Protein 1Y88 (pdb70)

InterPro domains:
  IPR007560 Restriction endonuclease type IV, Mrr [PF04471] (2-97)
  IPR010995 DNA repair Rad51/transcription factor NusA, alpha-helical [SSF47794] (118-174)
  IPR011335 Restriction endonuclease type II-like [SSF52980] (2-110)
  IPR011856 tRNA endonuclease-like domain superfamily [G3DSA:3.40.1350.10] (1-117)
  IPR054374 AF1548-like, C-terminal [PF22357] (118-173)

Organism: Archaeoglobus fulgidus (strain ATCC 49558 / DSM 4304 / JCM 9628 / NBRC 100126 / VC-16) (NCBI:txid224325)

Solvent-accessible surface area: 9930 Å² total; per-residue (Å²): 98,86,77,11,21,3,33,9,0,5,59,0,8,88,52,78,54,19,139,29,100,40,89,26,107,24,107,6,97,93,88,111,27,56,0,8,0,3,0,66,110,146,66,75,60,23,0,0,1,10,88,37,38,153,106,134,63,138,2,23,65,180,22,0,84,129,0,59,58,29,13,90,16,0,74,145,83,43,11,64,52,2,20,0,0,0,45,25,114,4,23,136,108,0,58,158,46,1,67,109,46,30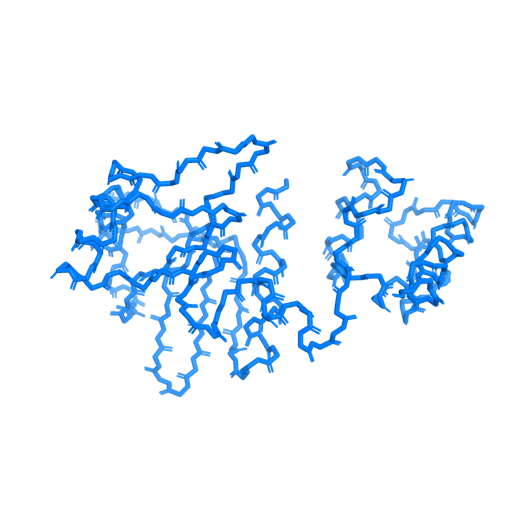,9,73,18,6,0,97,49,58,34,115,176,101,1,0,52,53,24,8,120,85,97,38,8,65,30,0,72,101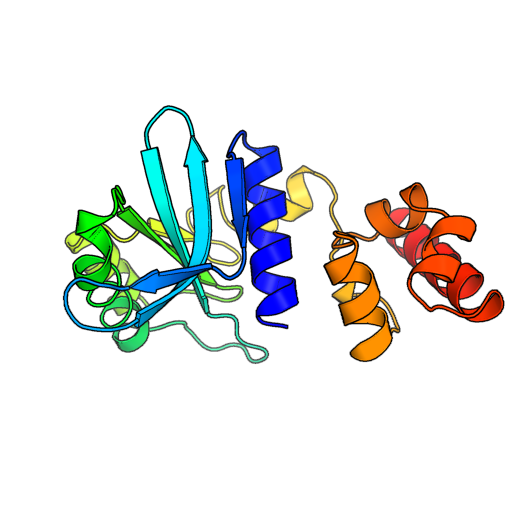,12,180,25,79,96,101,15,20,23,25,0,0,145,39,35,18,3,0,0,105,13,0,57,97,28,22,72,140,77,0,135,136,40,50,10,67,29,124,56,0,139,77,1,20,58,30,0,121,154,31,72,71,63,136

Structure (mmCIF, N/CA/C/O backbone):
data_1Y88
#
_entry.id   1Y88
#
_cell.length_a   124.225
_cell.length_b   124.225
_cell.length_c   62.982
_cell.angle_alpha   90.00
_cell.angle_beta   90.00
_cell.angle_gamma   120.00
#
_symmetry.space_group_name_H-M   'P 63 2 2'
#
loop_
_entity.id
_entity.type
_entity.pdbx_description
1 polymer 'Hypothetical protein AF1548'
2 non-polymer 'CHLORIDE ION'
3 non-polymer 'SULFATE ION'
4 water water
#
loop_
_atom_site.group_PDB
_atom_site.id
_atom_site.type_symbol
_atom_site.label_atom_id
_atom_site.label_alt_id
_atom_site.label_comp_id
_atom_site.label_asym_id
_atom_site.label_entity_id
_atom_site.label_seq_id
_atom_site.pdbx_PDB_ins_code
_atom_site.Cartn_x
_atom_site.Cartn_y
_atom_site.Cartn_z
_atom_site.occupancy
_atom_site.B_iso_or_equiv
_atom_site.auth_seq_id
_atom_site.auth_comp_id
_atom_site.auth_asym_id
_atom_site.auth_atom_id
_atom_site.pdbx_PDB_model_num
ATOM 1 N N . ASN A 1 16 ? 56.768 64.605 -6.072 1.00 40.09 3 ASN A N 1
ATOM 2 C CA . ASN A 1 16 ? 57.145 64.132 -4.701 1.00 39.77 3 ASN A CA 1
ATOM 3 C C . ASN A 1 16 ? 56.063 63.303 -3.979 1.00 38.61 3 ASN A C 1
ATOM 4 O O . ASN A 1 16 ? 56.352 62.678 -2.967 1.00 38.14 3 ASN A O 1
ATOM 9 N N . LEU A 1 17 ? 54.839 63.278 -4.509 1.00 37.49 4 LEU A N 1
ATOM 10 C CA . LEU A 1 17 ? 53.958 62.147 -4.240 1.00 36.05 4 LEU A CA 1
ATOM 11 C C . LEU A 1 17 ? 54.615 60.962 -4.949 1.00 34.92 4 LEU A C 1
ATOM 12 O O . LEU A 1 17 ? 54.428 59.790 -4.600 1.00 34.08 4 LEU A O 1
ATOM 17 N N . TYR A 1 18 ? 55.420 61.291 -5.949 1.00 33.15 5 TYR A N 1
ATOM 18 C CA . TYR A 1 18 ? 56.232 60.295 -6.612 1.00 31.68 5 TYR A CA 1
ATOM 19 C C . TYR A 1 18 ? 57.286 59.717 -5.643 1.00 29.69 5 TYR A C 1
ATOM 20 O O . TYR A 1 18 ? 57.387 58.503 -5.512 1.00 29.24 5 TYR A O 1
ATOM 29 N N . PHE A 1 19 ? 58.050 60.580 -4.971 1.00 26.91 6 PHE A N 1
ATOM 30 C CA . PHE A 1 19 ? 58.977 60.124 -3.921 1.00 24.81 6 PHE A CA 1
ATOM 31 C C . PHE A 1 19 ? 58.256 59.346 -2.825 1.00 23.42 6 PHE A C 1
ATOM 32 O O . PHE A 1 19 ? 58.678 58.262 -2.435 1.00 21.98 6 PHE A O 1
ATOM 40 N N . GLN A 1 20 ? 57.149 59.895 -2.327 1.00 22.07 7 GLN A N 1
ATOM 41 C CA . GLN A 1 20 ? 56.455 59.269 -1.176 1.00 21.23 7 GLN A CA 1
ATOM 42 C C . GLN A 1 20 ? 55.998 57.874 -1.452 1.00 19.75 7 GLN A C 1
ATOM 43 O O . GLN A 1 20 ? 56.159 57.004 -0.601 1.00 19.07 7 GLN A O 1
ATOM 49 N N . GLY A 1 21 ? 55.411 57.673 -2.627 1.00 17.59 8 GLY A N 1
ATOM 50 C CA . GLY A 1 21 ? 54.897 56.373 -3.048 1.00 18.06 8 GLY A CA 1
ATOM 51 C C . GLY A 1 21 ? 56.039 55.386 -3.184 1.00 17.32 8 GLY A C 1
ATOM 52 O O . GLY A 1 21 ? 55.927 54.243 -2.773 1.00 16.54 8 GLY A O 1
ATOM 53 N N . HIS A 1 22 ? 57.147 55.837 -3.792 1.00 16.66 9 HIS A N 1
ATOM 54 C CA . HIS A 1 22 ? 58.340 54.995 -3.872 1.00 16.80 9 HIS A CA 1
ATOM 55 C C . HIS A 1 22 ? 58.935 54.655 -2.497 1.00 15.03 9 HIS A C 1
ATOM 56 O O . HIS A 1 22 ? 59.338 53.518 -2.282 1.00 15.24 9 HIS A O 1
ATOM 63 N N . MET A 1 23 ? 58.970 55.614 -1.579 1.00 15.00 10 MET A N 1
ATOM 64 C CA . MET A 1 23 ? 59.492 55.349 -0.224 1.00 14.54 10 MET A CA 1
ATOM 65 C C . MET A 1 23 ? 58.605 54.321 0.481 1.00 15.01 10 MET A C 1
ATOM 66 O O . MET A 1 23 ? 59.091 53.336 1.065 1.00 13.29 10 MET A O 1
ATOM 71 N N . VAL A 1 24 ? 57.293 54.555 0.429 1.00 14.58 11 VAL A N 1
ATOM 72 C CA . VAL A 1 24 ? 56.361 53.605 1.025 1.00 14.42 11 VAL A CA 1
ATOM 73 C C . VAL A 1 24 ? 56.460 52.204 0.398 1.00 14.75 11 VAL A C 1
ATOM 74 O O . VAL A 1 24 ? 56.492 51.231 1.118 1.00 14.63 11 VAL A O 1
ATOM 78 N N . ALA A 1 25 ? 56.565 52.097 -0.932 1.00 14.38 12 ALA A N 1
ATOM 79 C CA . ALA A 1 25 ? 56.666 50.786 -1.563 1.00 15.53 12 ALA A CA 1
ATOM 80 C C . ALA A 1 25 ? 57.922 50.072 -1.057 1.00 16.01 12 ALA A C 1
ATOM 81 O O . ALA A 1 25 ? 57.899 48.890 -0.740 1.00 15.92 12 ALA A O 1
ATOM 83 N N . ARG A 1 26 ? 59.012 50.822 -0.980 1.00 16.36 13 ARG A N 1
ATOM 84 C CA . ARG A 1 26 ? 60.281 50.238 -0.528 1.00 17.59 13 ARG A CA 1
ATOM 85 C C . ARG A 1 26 ? 60.195 49.707 0.919 1.00 16.89 13 ARG A C 1
ATOM 86 O O . ARG A 1 26 ? 60.634 48.583 1.218 1.00 16.47 13 ARG A O 1
ATOM 94 N N . LEU A 1 27 ? 59.581 50.481 1.813 1.00 16.79 14 LEU A N 1
ATOM 95 C CA . LEU A 1 27 ? 59.366 50.028 3.187 1.00 16.57 14 LEU A CA 1
ATOM 96 C C . LEU A 1 27 ? 58.515 48.759 3.225 1.00 17.54 14 LEU A C 1
ATOM 97 O O . LEU A 1 27 ? 58.780 47.851 4.009 1.00 17.87 14 LEU A O 1
ATOM 102 N N . LEU A 1 28 ? 57.500 48.665 2.363 1.00 17.47 15 LEU A N 1
ATOM 103 C CA . LEU A 1 28 ? 56.695 47.451 2.366 1.00 17.38 15 LEU A CA 1
ATOM 104 C C . LEU A 1 28 ? 57.444 46.258 1.754 1.00 17.58 15 LEU A C 1
ATOM 105 O O . LEU A 1 28 ? 57.314 45.122 2.220 1.00 17.47 15 LEU A O 1
ATOM 110 N N . GLU A 1 29 ? 58.240 46.523 0.727 1.00 18.37 16 GLU A N 1
ATOM 111 C CA . GLU A 1 29 ? 59.063 45.477 0.126 1.00 19.57 16 GLU A CA 1
ATOM 112 C C . GLU A 1 29 ? 60.013 44.850 1.174 1.00 20.33 16 GLU A C 1
ATOM 113 O O . GLU A 1 29 ? 60.282 43.643 1.147 1.00 19.38 16 GLU A O 1
ATOM 119 N N . GLU A 1 30 ? 60.470 45.672 2.107 1.00 21.61 17 GLU A N 1
ATOM 120 C CA . GLU A 1 30 ? 61.332 45.210 3.204 1.00 24.60 17 GLU A CA 1
ATOM 121 C C . GLU A 1 30 ? 60.581 44.294 4.157 1.00 25.15 17 GLU A C 1
ATOM 122 O O . GLU A 1 30 ? 61.200 43.547 4.934 1.00 25.49 17 GLU A O 1
ATOM 128 N N . HIS A 1 31 ? 59.245 44.330 4.085 1.00 24.86 18 HIS A N 1
ATOM 129 C CA . HIS A 1 31 ? 58.416 43.520 4.968 1.00 24.90 18 HIS A CA 1
ATOM 130 C C . HIS A 1 31 ? 57.656 42.436 4.212 1.00 24.98 18 HIS A C 1
ATOM 131 O O . HIS A 1 31 ? 56.630 41.927 4.694 1.00 25.58 18 HIS A O 1
ATOM 138 N N . GLY A 1 32 ? 58.174 42.101 3.035 1.00 23.94 19 GLY A N 1
ATOM 139 C CA . GLY A 1 32 ? 57.710 40.963 2.262 1.00 23.95 19 GLY A CA 1
ATOM 140 C C . GLY A 1 32 ? 56.589 41.211 1.261 1.00 23.40 19 GLY A C 1
ATOM 141 O O . GLY A 1 32 ? 56.058 40.255 0.704 1.00 23.29 19 GLY A O 1
ATOM 142 N N . PHE A 1 33 ? 56.217 42.476 1.041 1.00 22.26 20 PHE A N 1
ATOM 143 C CA . PHE A 1 33 ? 55.224 42.828 0.020 1.00 22.34 20 PHE A CA 1
ATOM 144 C C . PHE A 1 33 ? 55.776 42.955 -1.380 1.00 22.53 20 PHE A C 1
ATOM 145 O O . PHE A 1 33 ? 56.899 43.434 -1.569 1.00 22.80 20 PHE A O 1
ATOM 153 N N . GLU A 1 34 ? 54.980 42.551 -2.365 1.00 22.48 21 GLU A N 1
ATOM 154 C CA . GLU A 1 34 ? 55.263 42.876 -3.747 1.00 24.09 21 GLU A CA 1
ATOM 155 C C . GLU A 1 34 ? 54.520 44.162 -4.035 1.00 22.64 21 GLU A C 1
ATOM 156 O O . GLU A 1 34 ? 53.353 44.284 -3.656 1.00 21.49 21 GLU A O 1
ATOM 162 N N . THR A 1 35 ? 55.179 45.120 -4.686 1.00 21.47 22 THR A N 1
ATOM 163 C CA . THR A 1 35 ? 54.606 46.470 -4.845 1.00 20.74 22 THR A CA 1
ATOM 164 C C . THR A 1 35 ? 54.639 46.975 -6.293 1.00 21.30 22 THR A C 1
AT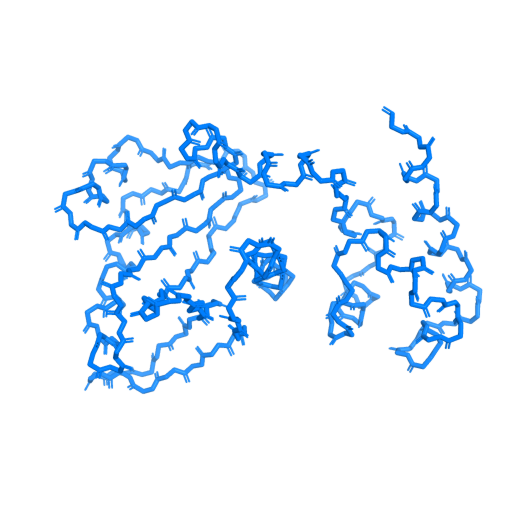OM 165 O O . THR A 1 35 ? 55.490 46.567 -7.076 1.00 20.14 22 THR A O 1
ATOM 169 N N . LYS A 1 36 ? 53.699 47.864 -6.637 1.00 20.68 23 LYS A N 1
ATOM 170 C CA . LYS A 1 36 ? 53.746 48.643 -7.872 1.00 21.37 23 LYS A CA 1
ATOM 171 C C . LYS A 1 36 ? 53.364 50.066 -7.453 1.00 20.57 23 LYS A C 1
ATOM 172 O O . LYS A 1 36 ? 52.500 50.235 -6.586 1.00 20.74 23 LYS A O 1
ATOM 178 N N . THR A 1 37 ? 53.960 51.082 -8.056 1.00 18.83 24 THR A N 1
ATOM 179 C CA . THR A 1 37 ? 53.693 52.467 -7.657 1.00 18.62 24 THR A CA 1
ATOM 180 C C . THR A 1 37 ? 52.930 53.227 -8.735 1.00 19.47 24 THR A C 1
ATOM 181 O O . THR A 1 37 ? 53.081 52.919 -9.924 1.00 18.29 24 THR A O 1
ATOM 185 N N . ASN A 1 38 ? 52.145 54.237 -8.326 1.00 18.94 25 ASN A N 1
ATOM 186 C CA . ASN A 1 38 ? 51.500 55.170 -9.268 1.00 21.07 25 ASN A CA 1
ATOM 187 C C . ASN A 1 38 ? 50.702 54.447 -10.354 1.00 20.48 25 ASN A C 1
ATOM 188 O O . ASN A 1 38 ? 51.010 54.528 -11.566 1.00 20.83 25 ASN A O 1
ATOM 193 N N . VAL A 1 39 ? 49.699 53.710 -9.910 1.00 19.40 26 VAL A N 1
ATOM 194 C CA . VAL A 1 39 ? 48.876 52.881 -10.788 1.00 20.34 26 VAL A CA 1
ATOM 195 C C . VAL A 1 39 ? 47.521 53.552 -10.980 1.00 21.14 26 VAL A C 1
ATOM 196 O O . VAL A 1 39 ? 46.849 53.876 -10.001 1.00 21.85 26 VAL A O 1
ATOM 200 N N . ILE A 1 40 ? 47.108 53.765 -12.220 1.00 20.72 27 ILE A N 1
ATOM 201 C CA . ILE A 1 40 ? 45.740 54.224 -12.442 1.00 20.63 27 ILE A CA 1
ATOM 202 C C . ILE A 1 40 ? 44.945 53.017 -12.881 1.00 20.23 27 ILE A C 1
ATOM 203 O O . ILE A 1 40 ? 45.386 52.277 -13.779 1.00 19.50 27 ILE A O 1
ATOM 208 N N . VAL A 1 41 ? 43.811 52.746 -12.218 1.00 18.97 28 VAL A N 1
ATOM 209 C CA . VAL A 1 41 ? 42.946 51.664 -12.677 1.00 19.05 28 VAL A CA 1
ATOM 210 C C . VAL A 1 41 ? 41.578 52.251 -13.082 1.00 19.53 28 VAL A C 1
ATOM 211 O O . VAL A 1 41 ? 41.193 53.293 -12.557 1.00 19.48 28 VAL A O 1
ATOM 215 N N . GLN A 1 42 ? 40.906 51.622 -14.048 1.00 17.81 29 GLN A N 1
ATOM 216 C CA . GLN A 1 42 ? 39.526 52.005 -14.391 1.00 16.92 29 GLN A CA 1
ATOM 217 C C . GLN A 1 42 ? 38.599 51.437 -13.313 1.00 16.17 29 GLN A C 1
ATOM 218 O O . GLN A 1 42 ? 38.417 50.209 -13.200 1.00 16.41 29 GLN A O 1
ATOM 224 N N . GLY A 1 43 ? 38.026 52.325 -12.499 1.00 15.73 30 GLY A N 1
ATOM 225 C CA . GLY A 1 43 ? 37.111 51.874 -11.474 1.00 14.48 30 GLY A CA 1
ATOM 226 C C . GLY A 1 43 ? 35.767 51.458 -12.065 1.00 14.16 30 GLY A C 1
ATOM 227 O O . GLY A 1 43 ? 35.554 51.496 -13.315 1.00 13.70 30 GLY A O 1
ATOM 228 N N . ASN A 1 44 ? 34.866 51.036 -11.185 1.00 13.67 31 ASN A N 1
ATOM 229 C CA . ASN A 1 44 ? 33.498 50.705 -11.603 1.00 14.32 31 ASN A CA 1
ATOM 230 C C . ASN A 1 44 ? 32.879 51.915 -12.313 1.00 14.54 31 ASN A C 1
ATOM 231 O O . ASN A 1 44 ? 32.114 51.772 -13.309 1.00 13.91 31 ASN A O 1
ATOM 236 N N . CYS A 1 45 ? 33.241 53.102 -11.820 1.00 14.04 32 CYS A N 1
ATOM 237 C CA . CYS A 1 45 ? 32.665 54.361 -12.314 1.00 15.17 32 CYS A CA 1
ATOM 238 C C . CYS A 1 45 ? 33.667 55.211 -13.100 1.00 14.38 32 CYS A C 1
ATOM 239 O O . CYS A 1 45 ? 33.377 55.664 -14.212 1.00 15.80 32 CYS A O 1
ATOM 242 N N . VAL A 1 46 ? 34.834 55.483 -12.531 1.00 14.13 33 VAL A N 1
ATOM 243 C CA . VAL A 1 46 ? 35.780 56.377 -13.169 1.00 13.77 33 VAL A CA 1
ATOM 244 C C . VAL A 1 46 ? 37.208 55.887 -12.898 1.00 13.43 33 VAL A C 1
ATOM 245 O O . VAL A 1 46 ? 37.401 55.028 -12.072 1.00 12.77 33 VAL A O 1
ATOM 249 N N . GLU A 1 47 ? 38.175 56.464 -13.590 1.00 14.66 34 GLU A N 1
ATOM 250 C CA . GLU A 1 47 ? 39.600 56.183 -13.304 1.00 15.18 34 GLU A CA 1
ATOM 251 C C . GLU A 1 47 ? 40.013 56.616 -11.912 1.00 15.35 34 GLU A C 1
ATOM 252 O O . GLU A 1 47 ? 39.626 57.695 -11.454 1.00 15.43 34 GLU A O 1
ATOM 258 N N . GLN A 1 48 ? 40.830 55.800 -11.253 1.00 14.30 35 GLN A N 1
ATOM 259 C CA . GLN A 1 48 ? 41.260 56.110 -9.889 1.00 14.42 35 GLN A CA 1
ATOM 260 C C . GLN A 1 48 ? 42.758 55.925 -9.796 1.00 15.24 35 GLN A C 1
ATOM 261 O O . GLN A 1 48 ? 43.248 54.894 -10.217 1.00 15.83 35 GLN A O 1
ATOM 267 N N . GLU A 1 49 ? 43.443 56.892 -9.200 1.00 15.36 36 GLU A N 1
ATOM 268 C CA . GLU A 1 49 ? 44.880 56.788 -8.918 1.00 16.79 36 GLU A CA 1
ATOM 269 C C . GLU A 1 49 ? 45.136 56.030 -7.605 1.00 16.17 36 GLU A C 1
ATOM 270 O O . GLU A 1 49 ? 44.508 56.299 -6.583 1.00 15.82 36 GLU A O 1
ATOM 276 N N . ILE A 1 50 ? 46.029 55.047 -7.650 1.00 14.96 37 ILE A N 1
ATOM 277 C CA . ILE A 1 50 ? 46.424 54.304 -6.435 1.00 14.98 37 ILE A CA 1
ATOM 278 C C . ILE A 1 50 ? 47.933 54.510 -6.267 1.00 15.51 37 ILE A C 1
ATOM 279 O O . ILE A 1 50 ? 48.727 54.134 -7.165 1.00 15.03 37 ILE A O 1
ATOM 284 N N . ASP A 1 51 ? 48.335 55.126 -5.152 1.00 14.46 38 ASP A N 1
ATOM 285 C CA . ASP A 1 51 ? 49.777 55.491 -4.982 1.00 15.46 38 ASP A CA 1
ATOM 286 C C . ASP A 1 51 ? 50.678 54.257 -4.888 1.00 15.81 38 ASP A C 1
ATOM 287 O O . ASP A 1 51 ? 51.804 54.236 -5.456 1.00 16.28 38 ASP A O 1
ATOM 292 N N . VAL A 1 52 ? 50.206 53.232 -4.184 1.00 14.71 39 VAL A N 1
ATOM 293 C CA . VAL A 1 52 ? 50.930 51.954 -4.130 1.00 15.69 39 VAL A CA 1
ATOM 294 C C . VAL A 1 52 ? 49.916 50.832 -4.092 1.00 15.42 39 VAL A C 1
ATOM 295 O O . VAL A 1 52 ? 48.980 50.856 -3.285 1.00 14.82 39 VAL A O 1
ATOM 299 N N . VAL A 1 53 ? 50.136 49.830 -4.923 1.00 15.67 40 VAL A N 1
ATOM 300 C CA . VAL A 1 53 ? 49.427 48.585 -4.838 1.00 16.05 40 VAL A CA 1
ATOM 301 C C . VAL A 1 53 ? 50.397 47.591 -4.201 1.00 16.59 40 VAL A C 1
ATOM 302 O O . VAL A 1 53 ? 51.462 47.342 -4.761 1.00 17.52 40 VAL A O 1
ATOM 306 N N . ALA A 1 54 ? 50.036 47.029 -3.054 1.00 16.05 41 ALA A N 1
ATOM 307 C CA . ALA A 1 54 ? 50.939 46.121 -2.320 1.00 15.91 41 ALA A CA 1
ATOM 308 C C . ALA A 1 54 ? 50.254 44.808 -2.039 1.00 17.64 41 ALA A C 1
ATOM 309 O O . ALA A 1 54 ? 49.114 44.775 -1.577 1.00 16.19 41 ALA A O 1
ATOM 311 N N . GLU A 1 55 ? 50.946 43.709 -2.317 1.00 18.11 42 GLU A N 1
ATOM 312 C CA . GLU A 1 55 ? 50.368 42.401 -2.097 1.00 20.55 42 GLU A CA 1
ATOM 313 C C . GLU A 1 55 ? 51.307 41.525 -1.273 1.00 21.43 42 GLU A C 1
ATOM 314 O O . GLU A 1 55 ? 52.520 41.510 -1.500 1.00 21.19 42 GLU A O 1
ATOM 320 N N . ARG A 1 56 ? 50.758 40.832 -0.293 1.00 22.36 43 ARG A N 1
ATOM 321 C CA . ARG A 1 56 ? 51.468 39.685 0.246 1.00 24.50 43 ARG A CA 1
ATOM 322 C C . ARG A 1 56 ? 50.585 38.621 0.847 1.00 25.16 43 ARG A C 1
ATOM 323 O O . ARG A 1 56 ? 49.584 38.908 1.536 1.00 24.52 43 ARG A O 1
ATOM 331 N N . ASP A 1 57 ? 50.976 37.391 0.525 1.00 25.58 44 ASP A N 1
ATOM 332 C CA . ASP A 1 57 ? 50.243 36.181 0.889 1.00 25.92 44 ASP A CA 1
ATOM 333 C C . ASP A 1 57 ? 48.743 36.279 0.655 1.00 24.45 44 ASP A C 1
ATOM 334 O O . ASP A 1 57 ? 47.931 35.950 1.538 1.00 25.33 44 ASP A O 1
ATOM 339 N N . GLY A 1 58 ? 48.399 36.734 -0.534 1.00 23.35 45 GLY A N 1
ATOM 340 C CA . GLY A 1 58 ? 47.027 36.733 -0.992 1.00 22.40 45 GLY A CA 1
ATOM 341 C C . GLY A 1 58 ? 46.188 37.866 -0.465 1.00 21.56 45 GLY A C 1
ATOM 342 O O . GLY A 1 58 ? 44.974 37.832 -0.610 1.00 21.57 45 GLY A O 1
ATOM 343 N N . GLU A 1 59 ? 46.814 38.842 0.186 1.00 20.30 46 GLU A N 1
ATOM 344 C CA . GLU A 1 59 ? 46.098 40.070 0.568 1.00 19.52 46 GLU A CA 1
ATOM 345 C C . GLU A 1 59 ? 46.598 41.159 -0.341 1.00 19.32 46 GLU A C 1
ATOM 346 O O . GLU A 1 59 ? 47.794 41.202 -0.596 1.00 18.87 46 GLU A O 1
ATOM 352 N N . ARG A 1 60 ? 45.703 42.034 -0.839 1.00 16.85 47 ARG A N 1
ATOM 353 C CA . ARG A 1 60 ? 46.117 43.096 -1.761 1.00 16.10 47 ARG A CA 1
ATOM 354 C C . ARG A 1 60 ? 45.561 44.429 -1.276 1.00 15.30 47 ARG A C 1
ATOM 355 O O . ARG A 1 60 ? 44.342 44.558 -1.103 1.00 13.54 47 ARG A O 1
ATOM 363 N N . TYR A 1 61 ? 46.446 45.396 -1.068 1.00 14.13 48 TYR A N 1
ATOM 364 C CA . TYR A 1 61 ? 46.072 46.692 -0.480 1.00 14.18 48 TYR A CA 1
ATOM 365 C C . TYR A 1 61 ? 46.087 47.818 -1.491 1.00 14.39 48 TYR A C 1
ATOM 366 O O . TYR A 1 61 ? 46.983 47.893 -2.353 1.00 14.83 48 TYR A O 1
ATOM 375 N N . MET A 1 62 ? 45.092 48.698 -1.393 1.00 13.33 49 MET A N 1
ATOM 376 C CA . MET A 1 62 ? 45.053 49.945 -2.147 1.00 12.58 49 MET A CA 1
ATOM 377 C C . MET A 1 62 ? 45.615 51.044 -1.266 1.00 14.21 49 MET A C 1
ATOM 378 O O . MET A 1 62 ? 44.926 51.526 -0.342 1.00 14.47 49 MET A O 1
ATOM 383 N N . ILE A 1 63 ? 46.857 51.471 -1.549 1.00 13.93 50 ILE A N 1
ATOM 384 C CA . ILE A 1 63 ? 47.527 52.440 -0.679 1.00 14.33 50 ILE A CA 1
ATOM 385 C C . ILE A 1 63 ? 47.528 53.843 -1.261 1.00 13.95 50 ILE A C 1
ATOM 386 O O . ILE A 1 63 ? 47.850 54.028 -2.430 1.00 14.27 50 ILE A O 1
ATOM 391 N N . GLU A 1 64 ? 47.140 54.823 -0.446 1.00 13.48 51 GLU A N 1
ATOM 392 C CA . GLU A 1 64 ? 47.249 56.251 -0.800 1.00 14.10 51 GLU A CA 1
ATOM 393 C C . GLU A 1 64 ? 48.114 56.969 0.224 1.00 14.82 51 GLU A C 1
ATOM 394 O O . GLU A 1 64 ? 47.996 56.717 1.439 1.00 14.37 51 GLU A O 1
ATOM 400 N N . CYS A 1 65 ? 49.019 57.817 -0.264 1.00 16.80 52 CYS A N 1
ATOM 401 C CA . CYS A 1 65 ? 49.837 58.656 0.597 1.00 17.80 52 CYS A CA 1
ATOM 402 C C . CYS A 1 65 ? 49.189 60.031 0.690 1.00 19.79 52 CYS A C 1
ATOM 403 O O . CYS A 1 65 ? 48.833 60.612 -0.326 1.00 20.80 52 CYS A O 1
ATOM 406 N N . LYS A 1 66 ? 49.032 60.526 1.908 1.00 19.97 53 LYS A N 1
ATOM 407 C CA . LYS A 1 66 ? 48.616 61.896 2.138 1.00 21.88 53 LYS A CA 1
ATOM 408 C C . LYS A 1 66 ? 49.622 62.506 3.104 1.00 22.41 53 LYS A C 1
ATOM 409 O O . LYS A 1 66 ? 49.458 62.404 4.317 1.00 23.29 53 LYS A O 1
ATOM 415 N N . PHE A 1 67 ? 50.673 63.105 2.549 1.00 23.03 54 PHE A N 1
ATOM 416 C CA . PHE A 1 67 ? 51.754 63.687 3.355 1.00 24.16 54 PHE A CA 1
ATOM 417 C C . PHE A 1 67 ? 51.535 65.198 3.458 1.00 25.50 54 PHE A C 1
ATOM 418 O O . PHE A 1 67 ? 50.802 65.783 2.654 1.00 25.31 54 PHE A O 1
ATOM 426 N N . HIS A 1 68 ? 52.153 65.818 4.457 1.00 26.50 55 HIS A N 1
A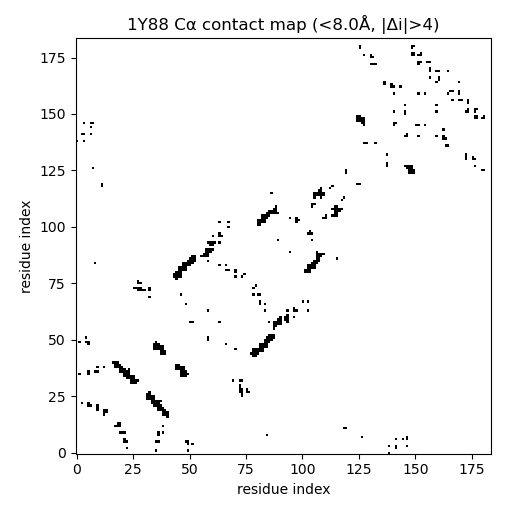TOM 427 C CA . HIS A 1 68 ? 52.056 67.262 4.664 1.00 28.88 55 HIS A CA 1
ATOM 428 C C . HIS A 1 68 ? 53.468 67.813 4.933 1.00 30.60 55 HIS A C 1
ATOM 429 O O . HIS A 1 68 ? 54.299 67.118 5.514 1.00 30.50 55 HIS A O 1
ATOM 436 N N . ASN A 1 69 ? 53.742 69.044 4.508 1.00 33.20 56 ASN A N 1
ATOM 437 C CA . ASN A 1 69 ? 55.008 69.704 4.890 1.00 35.46 56 ASN A CA 1
ATOM 438 C C . ASN A 1 69 ? 54.871 70.672 6.068 1.00 36.20 56 ASN A C 1
ATOM 439 O O . ASN A 1 69 ? 55.833 71.346 6.453 1.00 36.70 56 ASN A O 1
ATOM 444 N N . ILE A 1 70 ? 53.667 70.720 6.635 1.00 36.36 57 ILE A N 1
ATOM 445 C CA . ILE A 1 70 ? 53.382 71.483 7.842 1.00 36.10 57 ILE A CA 1
ATOM 446 C C . ILE A 1 70 ? 52.747 70.531 8.872 1.00 35.65 57 ILE A C 1
ATOM 447 O O . ILE A 1 70 ? 52.223 69.491 8.492 1.00 35.20 57 ILE A O 1
ATOM 452 N N . PRO A 1 71 ? 52.805 70.875 10.176 1.00 35.34 58 PRO A N 1
ATOM 453 C CA . PRO A 1 71 ? 52.296 69.952 11.187 1.00 34.84 58 PRO A CA 1
ATOM 454 C C . PRO A 1 71 ? 50.769 70.016 11.282 1.00 34.03 58 PRO A C 1
ATOM 455 O O . PRO A 1 71 ? 50.210 70.673 12.169 1.00 34.45 58 PRO A O 1
ATOM 459 N N . VAL A 1 72 ? 50.102 69.365 10.333 1.00 31.89 59 VAL A N 1
ATOM 460 C CA . VAL A 1 72 ? 48.639 69.309 10.318 1.00 30.28 59 VAL A CA 1
ATOM 461 C C . VAL A 1 72 ? 48.199 67.859 10.232 1.00 28.99 59 VAL A C 1
ATOM 462 O O . VAL A 1 72 ? 48.981 67.008 9.778 1.00 28.52 59 VAL A O 1
ATOM 466 N N . TYR A 1 73 ? 46.970 67.576 10.683 1.00 26.83 60 TYR A N 1
ATOM 467 C CA . TYR A 1 73 ? 46.432 66.213 10.669 1.00 25.67 60 TYR A CA 1
ATOM 468 C C . TYR A 1 73 ? 45.959 65.813 9.286 1.00 23.91 60 TYR A C 1
ATOM 469 O O . TYR A 1 73 ? 45.579 66.663 8.490 1.00 24.52 60 TYR A O 1
ATOM 478 N N . THR A 1 74 ? 45.983 64.508 9.012 1.00 21.39 61 THR A N 1
ATOM 479 C CA . THR A 1 74 ? 45.214 63.942 7.922 1.00 19.56 61 THR A CA 1
ATOM 480 C C . THR A 1 74 ? 43.854 63.616 8.530 1.00 18.02 61 THR A C 1
ATOM 481 O O . THR A 1 74 ? 43.757 62.867 9.498 1.00 16.48 61 THR A O 1
ATOM 485 N N . GLY A 1 75 ? 42.805 64.198 7.970 1.00 17.33 62 GLY A N 1
ATOM 486 C CA . GLY A 1 75 ? 41.514 64.171 8.660 1.00 17.18 62 GLY A CA 1
ATOM 487 C C . GLY A 1 75 ? 40.410 63.326 8.062 1.00 17.10 62 GLY A C 1
ATOM 488 O O . GLY A 1 75 ? 40.629 62.479 7.187 1.00 16.19 62 GLY A O 1
ATOM 489 N N . LEU A 1 76 ? 39.195 63.551 8.574 1.00 16.28 63 LEU A N 1
ATOM 490 C CA . LEU A 1 76 ? 38.072 62.682 8.260 1.00 15.45 63 LEU A CA 1
ATOM 491 C C . LEU A 1 76 ? 37.705 62.755 6.777 1.00 15.10 63 LEU A C 1
ATOM 492 O O . LEU A 1 76 ? 37.440 61.750 6.171 1.00 14.89 63 LEU A O 1
ATOM 497 N N . LYS A 1 77 ? 37.727 63.944 6.192 1.00 15.76 64 LYS A N 1
ATOM 498 C CA . LYS A 1 77 ? 37.377 64.075 4.800 1.00 16.68 64 LYS A CA 1
ATOM 499 C C . LYS A 1 77 ? 38.280 63.203 3.919 1.00 16.41 64 LYS A C 1
ATOM 500 O O . LYS A 1 77 ? 37.793 62.482 3.077 1.00 16.07 64 LYS A O 1
ATOM 506 N N . GLU A 1 78 ? 39.594 63.262 4.159 1.00 15.81 65 GLU A N 1
ATOM 507 C CA . GLU A 1 78 ? 40.541 62.413 3.416 1.00 16.76 65 GLU A CA 1
ATOM 508 C C . GLU A 1 78 ? 40.252 60.935 3.570 1.00 14.62 65 GLU A C 1
ATOM 509 O O . GLU A 1 78 ? 40.302 60.186 2.580 1.00 15.42 65 GLU A O 1
ATOM 515 N N . ALA A 1 79 ? 39.966 60.501 4.799 1.00 13.24 66 ALA A N 1
ATOM 516 C CA . ALA A 1 79 ? 39.601 59.112 5.063 1.00 12.99 66 ALA A CA 1
ATOM 517 C C . ALA A 1 79 ? 38.340 58.674 4.290 1.00 11.71 66 ALA A C 1
ATOM 518 O O . ALA A 1 79 ? 38.290 57.607 3.674 1.00 9.92 66 ALA A O 1
ATOM 520 N N . MET A 1 80 ? 37.315 59.526 4.316 1.00 13.01 67 MET A N 1
ATOM 521 C CA . MET A 1 80 ? 36.072 59.198 3.662 1.00 12.76 67 MET A CA 1
ATOM 522 C C . MET A 1 80 ? 36.200 59.159 2.139 1.00 13.99 67 MET A C 1
ATOM 523 O O . MET A 1 80 ? 35.640 58.275 1.487 1.00 14.28 67 MET A O 1
ATOM 528 N N . TYR A 1 81 ? 36.898 60.120 1.536 1.00 14.83 68 TYR A N 1
ATOM 529 C CA A TYR A 1 81 ? 37.314 60.110 0.105 0.50 14.80 68 TYR A CA 1
ATOM 530 C CA B TYR A 1 81 ? 37.006 59.967 0.123 0.50 15.23 68 TYR A CA 1
ATOM 531 C C . TYR A 1 81 ? 37.965 58.802 -0.276 1.00 15.65 68 TYR A C 1
ATOM 532 O O . TYR A 1 81 ? 37.713 58.185 -1.309 1.00 15.16 68 TYR A O 1
ATOM 549 N N . THR A 1 82 ? 38.928 58.416 0.573 1.00 14.91 69 THR A N 1
ATOM 550 C CA . THR A 1 82 ? 39.705 57.208 0.335 1.00 14.86 69 THR A CA 1
ATOM 551 C C . THR A 1 82 ? 38.829 55.985 0.376 1.00 13.14 69 THR A C 1
ATOM 552 O O . THR A 1 82 ? 39.002 55.089 -0.425 1.00 12.31 69 THR A O 1
ATOM 556 N N . TYR A 1 83 ? 37.885 55.946 1.316 1.00 11.63 70 TYR A N 1
ATOM 557 C CA . TYR A 1 83 ? 36.986 54.815 1.368 1.00 11.96 70 TYR A CA 1
ATOM 558 C C . TYR A 1 83 ? 36.161 54.737 0.078 1.00 12.14 70 TYR A C 1
ATOM 559 O O . TYR A 1 83 ? 35.969 53.649 -0.485 1.00 12.79 70 TYR A O 1
ATOM 568 N N . ALA A 1 84 ? 35.622 55.881 -0.361 1.00 11.51 71 ALA A N 1
ATOM 569 C CA . ALA A 1 84 ? 34.879 55.900 -1.650 1.00 12.30 71 ALA A CA 1
ATOM 570 C C . ALA A 1 84 ? 35.737 55.428 -2.825 1.00 12.11 71 ALA A C 1
ATOM 571 O O . ALA A 1 84 ? 35.262 54.698 -3.705 1.00 12.02 71 ALA A O 1
ATOM 573 N N . ARG A 1 85 ? 37.014 55.817 -2.847 1.00 13.14 72 ARG A N 1
ATOM 574 C CA A ARG A 1 85 ? 37.953 55.352 -3.878 0.50 12.97 72 ARG A CA 1
ATOM 575 C CA B ARG A 1 85 ? 37.900 55.356 -3.896 0.50 12.65 72 ARG A CA 1
ATOM 576 C C . ARG A 1 85 ? 38.066 53.840 -3.852 1.00 12.97 72 ARG A C 1
ATOM 577 O O . ARG A 1 85 ? 38.019 53.186 -4.899 1.00 12.41 72 ARG A O 1
ATOM 592 N N . PHE A 1 86 ? 38.275 53.299 -2.647 1.00 13.01 73 PHE A N 1
ATOM 593 C CA . PHE A 1 86 ? 38.358 51.845 -2.455 1.00 12.55 73 PHE A CA 1
ATOM 594 C C . PHE A 1 86 ? 37.098 51.163 -3.031 1.00 12.64 73 PHE A C 1
ATOM 595 O O . PHE A 1 86 ? 37.173 50.198 -3.777 1.00 12.69 73 PHE A O 1
ATOM 603 N N . LEU A 1 87 ? 35.914 51.676 -2.710 1.00 12.88 74 LEU A N 1
ATOM 604 C CA . LEU A 1 87 ? 34.700 51.021 -3.210 1.00 12.46 74 LEU A CA 1
ATOM 605 C C . LEU A 1 87 ? 34.672 50.992 -4.740 1.00 12.65 74 LEU A C 1
ATOM 606 O O . LEU A 1 87 ? 34.233 50.003 -5.347 1.00 14.48 74 LEU A O 1
ATOM 611 N N . ASP A 1 88 ? 35.166 52.062 -5.363 1.00 13.92 75 ASP A N 1
ATOM 612 C CA . ASP A 1 88 ? 35.167 52.156 -6.832 1.00 13.74 75 ASP A CA 1
ATOM 613 C C . ASP A 1 88 ? 36.195 51.201 -7.503 1.00 14.30 75 ASP A C 1
ATOM 614 O O . ASP A 1 88 ? 36.009 50.853 -8.662 1.00 13.99 75 ASP A O 1
ATOM 619 N N . VAL A 1 89 ? 37.260 50.802 -6.782 1.00 14.27 76 VAL A N 1
ATOM 620 C CA . VAL A 1 89 ? 38.283 49.891 -7.363 1.00 15.38 76 VAL A CA 1
ATOM 621 C C . VAL A 1 89 ? 38.207 48.474 -6.827 1.00 16.18 76 VAL A C 1
ATOM 622 O O . VAL A 1 89 ? 38.868 47.582 -7.340 1.00 15.92 76 VAL A O 1
ATOM 626 N N . GLU A 1 90 ? 37.352 48.270 -5.830 1.00 16.02 77 GLU A N 1
ATOM 627 C CA . GLU A 1 90 ? 37.322 47.017 -5.072 1.00 16.70 77 GLU A CA 1
ATOM 628 C C . GLU A 1 90 ? 37.166 45.794 -5.968 1.00 17.14 77 GLU A C 1
ATOM 629 O O . GLU A 1 90 ? 37.755 44.751 -5.689 1.00 16.78 77 GLU A O 1
ATOM 635 N N . LYS A 1 91 ? 36.369 45.910 -7.040 1.00 17.97 78 LYS A N 1
ATOM 636 C CA . LYS A 1 91 ? 36.149 44.808 -7.996 1.00 19.23 78 LYS A CA 1
ATOM 637 C C . LYS A 1 91 ? 37.421 44.318 -8.699 1.00 17.94 78 LYS A C 1
ATOM 638 O O . LYS A 1 91 ? 37.446 43.202 -9.243 1.00 18.16 78 LYS A O 1
ATOM 644 N N . HIS A 1 92 ? 38.475 45.142 -8.691 1.00 17.54 79 HIS A N 1
ATOM 645 C CA . HIS A 1 92 ? 39.791 44.736 -9.205 1.00 18.19 79 HIS A CA 1
ATOM 646 C C . HIS A 1 92 ? 40.562 43.802 -8.266 1.00 18.20 79 HIS A C 1
ATOM 647 O O . HIS A 1 92 ? 41.698 43.397 -8.597 1.00 19.92 79 HIS A O 1
ATOM 654 N N . GLY A 1 93 ? 39.995 43.519 -7.100 1.00 17.61 80 GLY A N 1
ATOM 655 C CA . GLY A 1 93 ? 40.619 42.574 -6.154 1.00 18.87 80 GLY A CA 1
ATOM 656 C C . GLY A 1 93 ? 41.450 43.288 -5.110 1.00 19.08 80 GLY A C 1
ATOM 657 O O . GLY A 1 93 ? 42.668 43.116 -5.043 1.00 21.68 80 GLY A O 1
ATOM 658 N N . PHE A 1 94 ? 40.812 44.146 -4.323 1.00 17.98 81 PHE A N 1
ATOM 659 C CA . PHE A 1 94 ? 41.507 44.835 -3.219 1.00 17.10 81 PHE A CA 1
ATOM 660 C C . PHE A 1 94 ? 40.891 44.421 -1.926 1.00 17.98 81 PHE A C 1
ATOM 6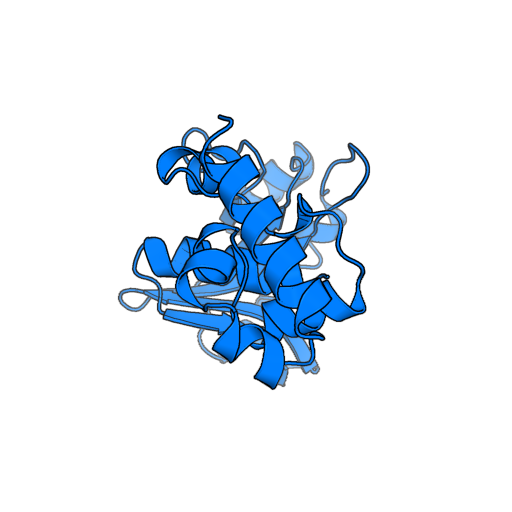61 O O . PHE A 1 94 ? 39.656 44.467 -1.776 1.00 18.86 81 PHE A O 1
ATOM 669 N N . THR A 1 95 ? 41.752 44.017 -0.988 1.00 16.76 82 THR A N 1
ATOM 670 C CA . THR A 1 95 ? 41.338 43.554 0.324 1.00 16.87 82 THR A CA 1
ATOM 671 C C . THR A 1 95 ? 40.866 44.702 1.210 1.00 16.32 82 THR A C 1
ATOM 672 O O . THR A 1 95 ? 39.812 44.612 1.843 1.00 16.16 82 THR A O 1
ATOM 676 N N . GLN A 1 96 ? 41.650 45.776 1.224 1.00 15.50 83 GLN A N 1
ATOM 677 C CA . GLN A 1 96 ? 41.469 46.882 2.133 1.00 16.68 83 GLN A CA 1
ATOM 678 C C . GLN A 1 96 ? 42.191 48.067 1.577 1.00 14.89 83 GLN A C 1
ATOM 679 O O . GLN A 1 96 ? 43.230 47.901 0.916 1.00 16.24 83 GLN A O 1
ATOM 685 N N . PRO A 1 97 ? 41.672 49.281 1.856 1.00 13.66 84 PRO A N 1
ATOM 686 C CA . PRO A 1 97 ? 42.454 50.482 1.601 1.00 12.73 84 PRO A CA 1
ATOM 687 C C . PRO A 1 97 ? 43.374 50.770 2.789 1.00 12.17 84 PRO A C 1
ATOM 688 O O . PRO A 1 97 ? 43.109 50.312 3.908 1.00 11.93 84 PRO A O 1
ATOM 692 N N . TRP A 1 98 ? 44.417 51.559 2.544 1.00 12.51 85 TRP A N 1
ATOM 693 C CA . TRP A 1 98 ? 45.461 51.830 3.553 1.00 12.89 85 TRP A CA 1
ATOM 694 C C . TRP A 1 98 ? 46.009 53.225 3.272 1.00 13.58 85 TRP A C 1
ATOM 695 O O . TRP A 1 98 ? 46.427 53.517 2.135 1.00 15.05 85 TRP A O 1
ATOM 706 N N . ILE A 1 99 ? 45.970 54.101 4.265 1.00 13.28 86 ILE A N 1
ATOM 707 C CA . ILE A 1 99 ? 46.502 55.452 4.099 1.00 13.07 86 ILE A CA 1
ATOM 708 C C . ILE A 1 99 ? 47.816 55.564 4.868 1.00 13.48 86 ILE A C 1
ATOM 709 O O . ILE A 1 99 ? 47.892 55.176 6.051 1.00 13.35 86 ILE A O 1
ATOM 714 N N . PHE A 1 100 ? 48.827 56.112 4.202 1.00 14.09 87 PHE A N 1
ATOM 715 C CA . PHE A 1 100 ? 50.066 56.519 4.875 1.00 13.45 87 PHE A CA 1
ATOM 716 C C . PHE A 1 100 ? 50.136 58.023 4.965 1.00 14.33 87 PHE A C 1
ATOM 717 O O . PHE A 1 100 ? 49.889 58.724 3.98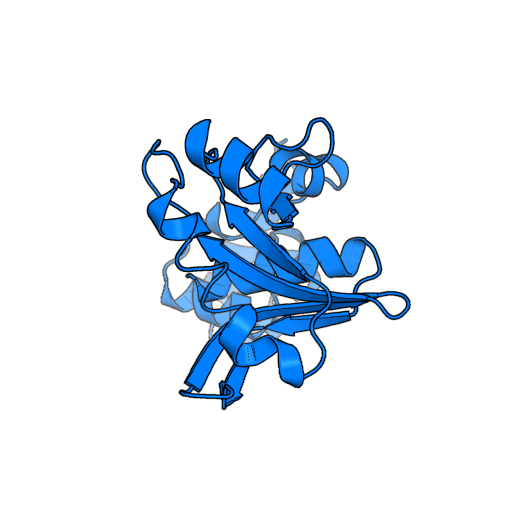4 1.00 14.56 87 PHE A O 1
ATOM 725 N N . THR A 1 101 ? 50.479 58.523 6.148 1.00 14.04 88 THR A N 1
ATOM 726 C CA . THR A 1 101 ? 50.745 59.931 6.286 1.00 15.32 88 THR A CA 1
ATOM 727 C C . THR A 1 101 ? 52.040 60.125 7.077 1.00 16.06 88 THR A C 1
ATOM 728 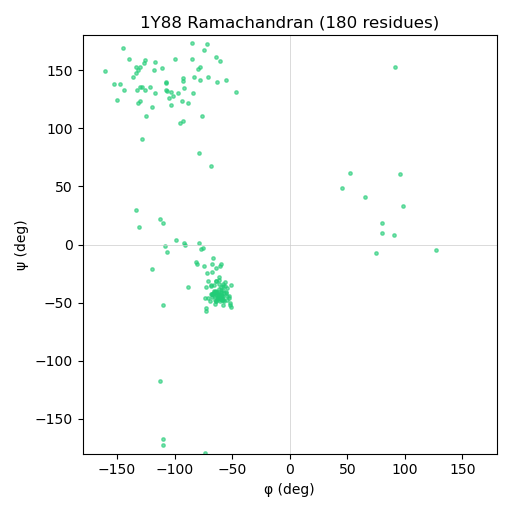O O . THR A 1 101 ? 52.400 59.285 7.908 1.00 15.62 88 THR A O 1
ATOM 732 N N . ASN A 1 102 ? 52.712 61.234 6.829 1.00 16.82 89 ASN A N 1
ATOM 733 C CA . ASN A 1 102 ? 53.931 61.552 7.555 1.00 18.27 89 ASN A CA 1
ATOM 734 C C . ASN A 1 102 ? 53.669 62.404 8.800 1.00 18.27 89 ASN A C 1
ATOM 735 O O . ASN A 1 102 ? 54.609 62.775 9.474 1.00 17.99 89 ASN A O 1
ATOM 740 N N . THR A 1 103 ? 52.401 62.725 9.085 1.00 18.52 90 THR A N 1
ATO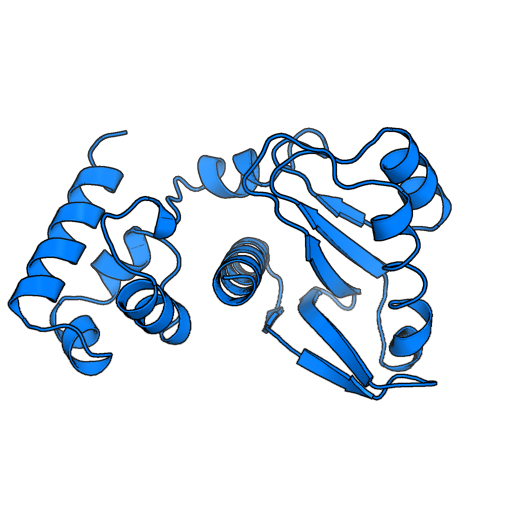M 741 C CA . THR A 1 103 ? 52.060 63.410 10.334 1.00 18.15 90 THR A CA 1
ATOM 742 C C . THR A 1 103 ? 51.238 62.467 11.226 1.00 18.14 90 THR A C 1
ATOM 743 O O . THR A 1 103 ? 51.720 61.395 11.631 1.00 18.07 90 THR A O 1
ATOM 747 N N . LYS A 1 104 ? 49.991 62.857 11.506 1.00 17.97 91 LYS A N 1
ATOM 748 C CA . LYS A 1 104 ? 49.091 62.065 12.322 1.00 17.84 91 LYS A CA 1
ATOM 749 C C . LYS A 1 104 ? 47.704 62.118 11.708 1.00 16.84 91 LYS A C 1
ATOM 750 O O . LYS A 1 104 ? 47.411 63.030 10.949 1.00 18.11 91 LYS A O 1
ATOM 756 N N . PHE A 1 105 ? 46.880 61.149 12.065 1.00 16.56 92 PHE A N 1
ATOM 757 C CA . PHE A 1 105 ? 45.467 61.156 11.694 1.00 16.76 92 PHE A CA 1
ATOM 758 C C . PHE A 1 105 ? 44.697 61.819 12.821 1.00 16.65 92 PHE A C 1
ATOM 759 O O . PHE A 1 105 ? 45.043 61.644 14.002 1.00 16.09 92 PHE A O 1
ATOM 767 N N . SER A 1 106 ? 43.666 62.575 12.469 1.00 16.13 93 SER A N 1
ATOM 768 C CA . SER A 1 106 ? 42.765 63.101 13.519 1.00 16.76 93 SER A CA 1
ATOM 769 C C . SER A 1 106 ? 42.028 61.992 14.268 1.00 17.07 93 SER A C 1
ATOM 770 O O . SER A 1 106 ? 41.902 60.858 13.791 1.00 15.74 93 SER A O 1
ATOM 773 N N . GLU A 1 107 ? 41.503 62.306 15.457 1.00 16.94 94 GLU A N 1
ATOM 774 C CA . GLU A 1 107 ? 40.736 61.273 16.178 1.00 17.28 94 GLU A CA 1
ATOM 775 C C . GLU A 1 107 ? 39.512 60.834 15.384 1.00 16.17 94 GLU A C 1
ATOM 776 O O . GLU A 1 107 ? 39.136 59.673 15.442 1.00 15.67 94 GLU A O 1
ATOM 782 N N . GLU A 1 108 ? 38.910 61.760 14.642 1.00 16.62 95 GLU A N 1
ATOM 783 C CA . GLU A 1 108 ? 37.738 61.424 13.830 1.00 16.96 95 GLU A CA 1
ATOM 784 C C . GLU A 1 108 ? 38.142 60.494 12.694 1.00 15.44 95 GLU A C 1
ATOM 785 O O . GLU A 1 108 ? 37.457 59.544 12.412 1.00 14.47 95 GLU A O 1
ATOM 791 N N . ALA A 1 109 ? 39.265 60.783 12.049 1.00 14.87 96 ALA A N 1
ATOM 792 C CA . ALA A 1 109 ? 39.763 59.882 10.987 1.00 14.22 96 ALA A CA 1
ATOM 793 C C . ALA A 1 109 ? 40.077 58.476 11.529 1.00 13.64 96 ALA A C 1
ATOM 794 O O . ALA A 1 109 ? 39.757 57.482 10.890 1.00 13.76 96 ALA A O 1
ATOM 796 N N . LYS A 1 110 ? 40.708 58.399 12.716 1.00 14.09 97 LYS A N 1
ATOM 797 C CA . LYS A 1 110 ? 41.043 57.110 13.332 1.00 13.37 97 LYS A CA 1
ATOM 798 C C . LYS A 1 110 ? 39.765 56.312 13.609 1.00 13.47 97 LYS A C 1
ATOM 799 O O . LYS A 1 110 ? 39.656 55.102 13.318 1.00 13.62 97 LYS A O 1
ATOM 805 N N . LYS A 1 111 ? 38.766 57.003 14.152 1.00 13.45 98 LYS A N 1
ATOM 806 C CA . LYS A 1 111 ? 37.498 56.345 14.473 1.00 12.47 98 LYS A CA 1
ATOM 807 C C . LYS A 1 111 ? 36.790 55.823 13.221 1.00 12.70 98 LYS A C 1
ATOM 808 O O . LYS A 1 111 ? 36.348 54.676 13.185 1.00 12.30 98 LYS A O 1
ATOM 814 N N . TYR A 1 112 ? 36.678 56.678 12.212 1.00 12.24 99 TYR A N 1
ATOM 815 C CA . TYR A 1 112 ? 36.017 56.299 10.956 1.00 12.97 99 TYR A CA 1
ATOM 816 C C . TYR A 1 112 ? 36.746 55.113 10.289 1.00 12.31 99 TYR A C 1
ATOM 817 O O . TYR A 1 112 ? 36.144 54.097 9.874 1.00 11.22 99 TYR A O 1
ATOM 826 N N . ALA A 1 113 ? 38.066 55.237 10.231 1.00 12.93 100 ALA A N 1
ATOM 827 C CA . ALA A 1 113 ? 38.885 54.170 9.657 1.00 12.76 100 ALA A CA 1
ATOM 828 C C . ALA A 1 113 ? 38.690 52.831 10.358 1.00 13.06 100 ALA A C 1
ATOM 829 O O . ALA A 1 113 ? 38.591 51.792 9.705 1.00 14.58 100 ALA A O 1
ATOM 831 N N . GLY A 1 114 ? 38.654 52.833 11.684 1.00 13.40 101 GLY A N 1
ATOM 832 C CA . GLY A 1 114 ? 38.492 51.580 12.447 1.00 14.25 101 GLY A CA 1
ATOM 833 C C . GLY A 1 114 ? 37.127 50.980 12.138 1.00 16.08 101 GLY A C 1
ATOM 834 O O . GLY A 1 114 ? 36.910 49.767 12.089 1.00 16.23 101 GLY A O 1
ATOM 835 N N . CYS A 1 115 ? 36.186 51.855 11.862 1.00 15.98 102 CYS A N 1
ATOM 836 C CA . CYS A 1 115 ? 34.831 51.395 11.698 1.00 15.78 102 CYS A CA 1
ATOM 837 C C . CYS A 1 115 ? 34.406 50.947 10.300 1.00 15.71 102 CYS A C 1
ATOM 838 O O . CYS A 1 115 ? 33.756 49.891 10.156 1.00 15.88 102 CYS A O 1
ATOM 841 N N . VAL A 1 116 ? 34.889 51.609 9.245 1.00 15.01 103 VAL A N 1
ATOM 842 C CA . VAL A 1 116 ? 34.955 51.030 7.928 1.00 14.60 103 VAL A CA 1
ATOM 843 C C . VAL A 1 116 ? 36.024 50.088 7.439 1.00 15.54 103 VAL A C 1
ATOM 844 O O . VAL A 1 116 ? 35.820 49.461 6.404 1.00 15.70 103 VAL A O 1
ATOM 848 N N . GLY A 1 117 ? 37.144 50.030 8.151 1.00 14.90 104 GLY A N 1
ATOM 849 C CA . GLY A 1 117 ? 38.186 49.042 7.742 1.00 15.04 104 GLY A CA 1
ATOM 850 C C . GLY A 1 117 ? 39.314 49.651 6.895 1.00 14.36 104 GLY A C 1
ATOM 851 O O . GLY A 1 117 ? 39.854 48.975 5.995 1.00 16.38 104 GLY A O 1
ATOM 852 N N . ILE A 1 118 ? 39.672 50.897 7.137 1.00 13.52 105 ILE A N 1
ATOM 853 C CA . ILE A 1 118 ? 40.848 51.495 6.446 1.00 12.64 105 ILE A CA 1
ATOM 854 C C . ILE A 1 118 ? 42.074 51.307 7.342 1.00 13.46 105 ILE A C 1
ATOM 855 O O . ILE A 1 118 ? 42.068 51.717 8.503 1.00 13.52 105 ILE A O 1
ATOM 860 N N . LYS A 1 119 ? 43.123 50.661 6.818 1.00 13.41 106 LYS A N 1
ATOM 861 C CA . LYS A 1 119 ? 44.381 50.579 7.573 1.00 14.23 106 LYS A CA 1
ATOM 862 C C . LYS A 1 119 ? 45.013 51.945 7.587 1.00 13.46 106 LYS A C 1
ATOM 863 O O . LYS A 1 119 ? 44.948 52.668 6.591 1.00 12.94 106 LYS A O 1
ATOM 869 N N . LEU A 1 120 ? 45.667 52.308 8.700 1.00 13.89 107 LEU A N 1
ATOM 870 C CA . LEU A 1 120 ? 46.299 53.627 8.772 1.00 13.48 107 LEU A CA 1
ATOM 871 C C . LEU A 1 120 ? 47.736 53.489 9.250 1.00 14.58 107 LEU A C 1
ATOM 872 O O . LEU A 1 120 ? 47.987 52.771 10.213 1.00 15.09 107 LEU A O 1
ATOM 877 N N . THR A 1 121 ? 48.647 54.198 8.593 1.00 13.51 108 THR A N 1
ATOM 878 C CA . THR A 1 121 ? 50.021 54.289 9.117 1.00 13.33 108 THR A CA 1
ATOM 879 C C . THR A 1 121 ? 50.421 55.734 9.100 1.00 13.65 108 THR A C 1
ATOM 880 O O . THR A 1 121 ? 50.367 56.368 8.061 1.00 14.27 108 THR A O 1
ATOM 884 N N . GLY A 1 122 ? 50.778 56.270 10.276 1.00 14.22 109 GLY A N 1
ATOM 885 C CA . GLY A 1 122 ? 51.249 57.642 10.399 1.00 14.02 109 GLY A CA 1
ATOM 886 C C . GLY A 1 122 ? 52.731 57.662 10.727 1.00 14.79 109 GLY A C 1
ATOM 887 O O . GLY A 1 122 ? 53.382 56.609 10.751 1.00 15.25 109 GLY A O 1
ATOM 888 N N . TRP A 1 123 ? 53.255 58.837 11.020 1.00 16.27 110 TRP A N 1
ATOM 889 C CA . TRP A 1 123 ? 54.647 58.916 11.487 1.00 17.54 110 TRP A CA 1
ATOM 890 C C . TRP A 1 123 ? 54.871 58.032 12.718 1.00 17.59 110 TRP A C 1
ATOM 891 O O . TRP A 1 123 ? 55.903 57.355 12.853 1.00 17.54 110 TRP A O 1
ATOM 902 N N . SER A 1 124 ? 53.899 58.051 13.629 1.00 16.86 111 SER A N 1
ATOM 903 C CA . SER A 1 124 ? 54.041 57.394 14.921 1.00 17.47 111 SER A CA 1
ATOM 904 C C . SER A 1 124 ? 52.806 56.557 15.308 1.00 17.39 111 SER A C 1
ATOM 905 O O . SER A 1 124 ? 52.541 56.306 16.494 1.00 17.30 111 SER A O 1
ATOM 908 N N . TYR A 1 125 ? 52.111 56.039 14.292 1.00 17.10 112 TYR A N 1
ATOM 909 C CA . TYR A 1 125 ? 50.844 55.317 14.467 1.00 16.71 112 TYR A CA 1
ATOM 910 C C . TYR A 1 125 ? 50.769 54.237 13.387 1.00 17.16 112 TYR A C 1
ATOM 911 O O . TYR A 1 125 ? 51.245 54.491 12.278 1.00 16.95 112 TYR A O 1
ATOM 920 N N . PRO A 1 126 ? 50.306 53.012 13.724 1.00 17.58 113 PRO A N 1
ATOM 921 C CA . PRO A 1 126 ? 49.904 52.586 15.062 1.00 18.77 113 PRO A CA 1
ATOM 922 C C . PRO A 1 126 ? 51.154 52.429 15.925 1.00 19.96 113 PRO A C 1
ATOM 923 O O . PRO A 1 126 ? 52.266 52.522 15.423 1.00 18.35 113 PRO A O 1
ATOM 927 N N . GLU A 1 127 ? 50.939 52.189 17.214 1.00 21.50 114 GLU A N 1
ATOM 928 C CA . GLU A 1 127 ? 52.001 51.889 18.150 1.00 23.74 114 GLU A CA 1
ATOM 929 C C . GLU A 1 127 ? 52.906 50.841 17.494 1.00 22.61 114 GLU A C 1
ATOM 930 O O . GLU A 1 127 ? 52.439 49.832 16.957 1.00 21.99 114 GLU A O 1
ATOM 936 N N . LYS A 1 128 ? 54.214 51.090 17.532 1.00 23.32 115 LYS A N 1
ATOM 937 C CA . LYS A 1 128 ? 55.221 50.128 17.067 1.00 23.46 115 LYS A CA 1
ATOM 938 C C . LYS A 1 128 ? 55.357 49.993 15.547 1.00 22.89 115 LYS A C 1
ATOM 939 O O . LYS A 1 128 ? 56.263 49.309 15.079 1.00 21.44 115 LYS A O 1
ATOM 945 N N . GLU A 1 129 ? 54.475 50.631 14.773 1.00 21.88 116 GLU A N 1
ATOM 946 C CA . GLU A 1 129 ? 54.424 50.381 13.327 1.00 22.59 116 GLU A CA 1
ATOM 947 C C . GLU A 1 129 ? 54.408 51.657 12.471 1.00 19.74 116 GLU A C 1
ATOM 948 O O . GLU A 1 129 ? 54.115 51.613 11.275 1.00 19.64 116 GLU A O 1
ATOM 954 N N . GLY A 1 130 ? 54.750 52.781 13.068 1.00 17.47 117 GLY A N 1
ATOM 955 C CA . GLY A 1 130 ? 54.698 54.046 12.352 1.00 16.54 117 GLY A CA 1
ATOM 956 C C . GLY A 1 130 ? 55.855 54.145 11.362 1.00 15.69 117 GLY A C 1
ATOM 957 O O . GLY A 1 130 ? 56.786 53.342 11.421 1.00 15.29 117 GLY A O 1
ATOM 958 N N . ILE A 1 131 ? 55.788 55.120 10.465 1.00 14.56 118 ILE A N 1
ATOM 959 C CA . ILE A 1 131 ? 56.868 55.314 9.470 1.00 15.19 118 ILE A CA 1
ATOM 960 C C . ILE A 1 131 ? 58.209 55.540 10.207 1.00 15.73 118 ILE A C 1
ATOM 961 O O . ILE A 1 131 ? 59.264 55.069 9.749 1.00 15.23 118 ILE A O 1
ATOM 966 N N . GLU A 1 132 ? 58.164 56.231 11.348 1.00 16.00 119 GLU A N 1
ATOM 967 C CA . GLU A 1 132 ? 59.425 56.499 12.122 1.00 17.53 119 GLU A CA 1
ATOM 968 C C . GLU A 1 132 ? 60.113 55.167 12.471 1.00 17.12 119 GLU A C 1
ATOM 969 O O . GLU A 1 132 ? 61.362 55.038 12.352 1.00 18.18 119 GLU A O 1
ATOM 975 N N . VAL A 1 133 ? 59.318 54.169 12.876 1.00 16.71 120 VAL A N 1
ATOM 976 C CA . VAL A 1 133 ? 59.821 52.817 13.175 1.00 17.25 120 VAL A CA 1
ATOM 977 C C . VAL A 1 133 ? 60.255 52.065 11.919 1.00 17.52 120 VAL A C 1
ATOM 978 O O . VAL A 1 133 ? 61.316 51.416 11.893 1.00 16.58 120 VAL A O 1
ATOM 982 N N . LEU A 1 134 ? 59.429 52.107 10.879 1.00 16.23 121 LEU A N 1
ATOM 983 C CA . LEU A 1 134 ? 59.816 51.446 9.629 1.00 16.30 121 LEU A CA 1
ATOM 984 C C . LEU A 1 134 ? 61.192 51.932 9.130 1.00 16.23 121 LEU A C 1
ATOM 985 O O . LEU A 1 134 ? 62.008 51.108 8.699 1.00 16.70 121 LEU A O 1
ATOM 990 N N . LEU A 1 135 ? 61.416 53.237 9.174 1.00 15.47 122 LEU A N 1
ATOM 991 C CA . LEU A 1 135 ? 62.722 53.801 8.752 1.00 15.79 122 LEU A CA 1
ATOM 992 C C . LEU A 1 135 ? 63.831 53.520 9.772 1.00 16.60 122 LEU A C 1
ATOM 993 O O . LEU A 1 135 ? 64.881 52.976 9.425 1.00 17.21 122 LEU A O 1
ATOM 998 N N . GLU A 1 136 ? 63.587 53.903 11.017 1.00 16.73 123 GLU A N 1
ATOM 999 C CA . GLU A 1 136 ? 64.659 53.923 12.031 1.00 17.76 123 GLU A CA 1
ATOM 1000 C C . GLU A 1 136 ? 65.091 52.530 12.450 1.00 19.00 123 GLU A C 1
ATOM 1001 O O . GLU A 1 136 ? 66.278 52.316 12.733 1.00 19.73 123 GLU A O 1
ATOM 1007 N N . SER A 1 137 ? 64.168 51.560 12.431 1.00 19.50 124 SER A N 1
ATOM 1008 C CA . SER A 1 137 ? 64.533 50.177 12.782 1.00 21.29 124 SER A CA 1
ATOM 1009 C C . SER A 1 137 ? 65.527 49.543 11.809 1.00 21.84 124 SER A C 1
ATOM 1010 O O . SER A 1 137 ? 66.208 48.578 12.159 1.00 20.38 124 SER A O 1
ATOM 1013 N N . LYS A 1 138 ? 65.621 50.096 10.597 1.00 21.99 125 LYS A N 1
ATOM 1014 C CA . LYS A 1 138 ? 66.550 49.589 9.580 1.00 23.33 125 LYS A CA 1
ATOM 1015 C C . LYS A 1 138 ? 67.719 50.541 9.358 1.00 22.93 125 LYS A C 1
ATOM 1016 O O . LYS A 1 138 ? 68.578 50.272 8.500 1.00 23.85 125 LYS A O 1
ATOM 1022 N N . GLY A 1 139 ? 67.713 51.666 10.072 1.00 21.41 126 GLY A N 1
ATOM 1023 C CA . GLY A 1 139 ? 68.691 52.726 9.884 1.00 21.05 126 GLY A CA 1
ATOM 1024 C C . GLY A 1 139 ? 68.623 53.416 8.528 1.00 19.94 126 GLY A C 1
ATOM 1025 O O . GLY A 1 139 ? 69.659 53.745 7.926 1.00 19.73 126 GLY A O 1
ATOM 1026 N N . LEU A 1 140 ? 67.408 53.665 8.046 1.00 18.15 127 LEU A N 1
ATOM 1027 C CA . LEU A 1 140 ? 67.223 54.291 6.717 1.00 17.97 127 LEU A CA 1
ATOM 1028 C C . LEU A 1 140 ? 67.103 55.826 6.746 1.00 18.27 127 LEU A C 1
ATOM 1029 O O . LEU A 1 140 ? 66.478 56.391 7.642 1.00 18.73 127 LEU A O 1
ATOM 1034 N N . TYR A 1 141 ? 67.706 56.495 5.763 1.00 17.85 128 TYR A N 1
ATOM 1035 C CA . TYR A 1 141 ? 67.655 57.935 5.635 1.00 19.33 128 TYR A CA 1
ATOM 1036 C C . TYR A 1 141 ? 67.138 58.270 4.249 1.00 18.99 128 TYR A C 1
ATOM 1037 O O . TYR A 1 141 ? 67.818 58.014 3.256 1.00 18.25 128 TYR A O 1
ATOM 1046 N N . PRO A 1 142 ? 65.917 58.816 4.160 1.00 19.40 129 PRO A N 1
ATOM 1047 C CA . PRO A 1 142 ? 65.354 59.251 2.860 1.00 19.66 129 PRO A CA 1
ATOM 1048 C C . PRO A 1 142 ? 66.288 60.235 2.160 1.00 19.74 129 PRO A C 1
ATOM 1049 O O . PRO A 1 142 ? 66.853 61.081 2.839 1.00 19.17 129 PRO A O 1
ATOM 1053 N N . ILE A 1 143 ? 66.428 60.146 0.830 1.00 20.45 130 ILE A N 1
ATOM 1054 C CA . ILE A 1 143 ? 67.330 61.068 0.108 1.00 21.46 130 ILE A CA 1
ATOM 1055 C C . ILE A 1 143 ? 66.890 62.525 0.117 1.00 22.83 130 ILE A C 1
ATOM 1056 O O . ILE A 1 143 ? 67.656 63.412 -0.280 1.00 23.18 130 ILE A O 1
ATOM 1061 N N . THR A 1 144 ? 65.652 62.769 0.557 1.00 23.84 131 THR A N 1
ATOM 1062 C CA . THR A 1 144 ? 65.159 64.131 0.744 1.00 25.79 131 THR A CA 1
ATOM 1063 C C . THR A 1 144 ? 65.989 64.935 1.748 1.00 26.76 131 THR A C 1
ATOM 1064 O O . THR A 1 144 ? 65.906 66.159 1.782 1.00 27.34 131 THR A O 1
ATOM 1068 N N . ILE A 1 145 ? 66.794 64.247 2.546 1.00 28.25 132 ILE A N 1
ATOM 1069 C CA . ILE A 1 145 ? 67.668 64.907 3.516 1.00 29.92 132 ILE A CA 1
ATOM 1070 C C . ILE A 1 145 ? 68.870 65.561 2.822 1.00 30.44 132 ILE A C 1
ATOM 1071 O O . ILE A 1 145 ? 69.509 66.450 3.380 1.00 30.52 132 ILE A O 1
ATOM 1076 N N . LEU A 1 146 ? 69.156 65.148 1.594 1.00 30.41 133 LEU A N 1
ATOM 1077 C CA . LEU A 1 146 ? 70.335 65.638 0.889 1.00 31.91 133 LEU A CA 1
ATOM 1078 C C . LEU A 1 146 ? 70.121 67.021 0.277 1.00 33.71 133 LEU A C 1
ATOM 1079 O O . LEU A 1 146 ? 69.012 67.375 -0.112 1.00 32.77 133 LEU A O 1
ATOM 1084 N N . ARG A 1 147 ? 71.214 67.771 0.174 1.00 36.41 134 ARG A N 1
ATOM 1085 C CA . ARG A 1 147 ? 71.239 69.045 -0.565 1.00 39.37 134 ARG A CA 1
ATOM 1086 C C . ARG A 1 147 ? 71.092 68.852 -2.076 1.00 40.23 134 ARG A C 1
ATOM 1087 O O . ARG A 1 147 ? 72.025 69.089 -2.829 1.00 41.05 134 ARG A O 1
ATOM 1095 N N . ILE A 1 148 ? 69.921 68.410 -2.523 1.00 42.07 135 ILE A N 1
ATOM 1096 C CA . ILE A 1 148 ? 69.668 68.176 -3.951 1.00 43.40 135 ILE A CA 1
ATOM 1097 C C . ILE A 1 148 ? 68.342 68.818 -4.401 1.00 44.89 135 ILE A C 1
ATOM 1098 O O . ILE A 1 148 ? 67.404 68.934 -3.605 1.00 45.00 135 ILE A O 1
ATOM 1103 N N . ASP A 1 149 ? 68.265 69.219 -5.674 1.00 46.39 136 ASP A N 1
ATOM 1104 C CA . ASP A 1 149 ? 67.052 69.838 -6.215 1.00 47.51 136 ASP A CA 1
ATOM 1105 C C . ASP A 1 149 ? 66.030 68.801 -6.688 1.00 48.11 136 ASP A C 1
ATOM 1106 O O . ASP A 1 149 ? 66.316 67.594 -6.715 1.00 48.27 136 ASP A O 1
ATOM 1111 N N . LYS A 1 150 ? 64.848 69.287 -7.067 1.00 48.37 137 LYS A N 1
ATOM 1112 C CA . LYS A 1 150 ? 63.724 68.432 -7.478 1.00 48.86 137 LYS A CA 1
ATOM 1113 C C . LYS A 1 150 ? 64.036 67.586 -8.721 1.00 48.47 137 LYS A C 1
ATOM 1114 O O . LYS A 1 150 ? 63.467 66.492 -8.903 1.00 48.22 137 LYS A O 1
ATOM 1120 N N . GLU A 1 151 ? 64.930 68.102 -9.566 1.00 47.85 138 GLU A N 1
ATOM 1121 C CA . GLU A 1 151 ? 65.350 67.397 -10.777 1.00 47.63 138 GLU A CA 1
ATOM 1122 C C . GLU A 1 151 ? 66.255 66.205 -10.439 1.00 46.38 138 GLU A C 1
ATOM 1123 O O . GLU A 1 151 ? 65.939 65.058 -10.794 1.00 46.06 138 GLU A O 1
ATOM 1129 N N . VAL A 1 152 ? 67.363 66.497 -9.749 1.00 45.16 139 VAL A N 1
ATOM 1130 C CA . VAL A 1 152 ? 68.272 65.475 -9.204 1.00 44.03 139 VAL A CA 1
ATOM 1131 C C . VAL A 1 152 ? 67.487 64.450 -8.385 1.00 43.30 139 VAL A C 1
ATOM 1132 O O . VAL A 1 152 ? 67.601 63.245 -8.611 1.00 42.78 139 VAL A O 1
ATOM 1136 N N . LEU A 1 153 ? 66.659 64.949 -7.466 1.00 42.61 140 LEU A N 1
ATOM 1137 C CA . LEU A 1 153 ? 65.784 64.116 -6.657 1.00 41.92 140 LEU A CA 1
ATOM 1138 C C . LEU A 1 153 ? 64.959 63.142 -7.504 1.00 41.12 140 LEU A C 1
ATOM 1139 O O . LEU A 1 153 ? 64.980 61.930 -7.263 1.00 40.84 140 LEU A O 1
ATOM 1144 N N . ASP A 1 154 ? 64.243 63.665 -8.503 1.00 40.83 141 ASP A N 1
ATOM 1145 C CA . ASP A 1 154 ? 63.381 62.820 -9.343 1.00 40.59 141 ASP A CA 1
ATOM 1146 C C . ASP A 1 154 ? 64.150 61.772 -10.151 1.00 39.50 141 ASP A C 1
ATOM 1147 O O . ASP A 1 154 ? 63.738 60.603 -10.226 1.00 38.76 141 ASP A O 1
ATOM 1152 N N . GLU A 1 155 ? 65.272 62.197 -10.726 1.00 38.85 142 GLU A N 1
ATOM 1153 C CA . GLU A 1 155 ? 66.217 61.284 -11.386 1.00 38.30 142 GLU A CA 1
ATOM 1154 C C . GLU A 1 155 ? 66.601 60.127 -10.492 1.00 37.40 142 GLU A C 1
ATOM 1155 O O . GLU A 1 155 ? 66.493 58.962 -10.898 1.00 37.29 142 GLU A O 1
ATOM 1161 N N . LEU A 1 156 ? 67.034 60.444 -9.265 1.00 37.01 143 LEU A N 1
ATOM 1162 C CA . LEU A 1 156 ? 67.386 59.402 -8.310 1.00 36.27 143 LEU A CA 1
ATOM 1163 C C . LEU A 1 156 ? 66.200 58.460 -8.059 1.00 35.93 143 LEU A C 1
ATOM 1164 O O . LEU A 1 156 ? 66.326 57.241 -8.196 1.00 34.72 143 LEU A O 1
ATOM 1169 N N . VAL A 1 157 ? 65.039 59.019 -7.729 1.00 36.99 144 VAL A N 1
ATOM 1170 C CA . VAL A 1 157 ? 63.849 58.188 -7.461 1.00 38.24 144 VAL A CA 1
ATOM 1171 C C . VAL A 1 157 ? 63.444 57.265 -8.635 1.00 38.77 144 VAL A C 1
ATOM 1172 O O . VAL A 1 157 ? 63.220 56.063 -8.437 1.00 38.53 144 VAL A O 1
ATOM 1176 N N . ARG A 1 158 ? 63.384 57.815 -9.846 1.00 39.79 145 ARG A N 1
ATOM 1177 C CA . ARG A 1 158 ? 63.084 57.016 -11.048 1.00 40.76 145 ARG A CA 1
ATOM 1178 C C . ARG A 1 158 ? 63.994 55.772 -11.152 1.00 40.33 145 ARG A C 1
ATOM 1179 O O . ARG A 1 158 ? 63.545 54.685 -11.574 1.00 40.70 145 ARG A O 1
ATOM 1187 N N . ALA A 1 159 ? 65.251 55.921 -10.717 1.00 39.28 146 ALA A N 1
ATOM 1188 C CA . ALA A 1 159 ? 66.212 54.814 -10.686 1.00 37.86 146 ALA A CA 1
ATOM 1189 C C . ALA A 1 159 ? 65.962 53.913 -9.476 1.00 37.22 146 ALA A C 1
ATOM 1190 O O . ALA A 1 159 ? 66.660 52.905 -9.262 1.00 37.56 146 ALA A O 1
ATOM 1192 N N . GLY A 1 160 ? 64.939 54.260 -8.697 1.00 35.45 147 GLY A N 1
ATOM 1193 C CA . GLY A 1 160 ? 64.596 53.501 -7.482 1.00 33.59 147 GLY A CA 1
ATOM 1194 C C . GLY A 1 160 ? 65.479 53.866 -6.307 1.00 31.54 147 GLY A C 1
ATOM 1195 O O . GLY A 1 160 ? 65.590 53.102 -5.329 1.00 32.15 147 GLY A O 1
ATOM 1196 N N . LEU A 1 161 ? 66.122 55.022 -6.403 1.00 30.13 148 LEU A N 1
ATOM 1197 C CA . LEU A 1 161 ? 67.029 55.462 -5.352 1.00 27.93 148 LEU A CA 1
ATOM 1198 C C . LEU A 1 161 ? 66.193 56.317 -4.407 1.00 26.84 148 LEU A C 1
ATOM 1199 O O . LEU A 1 161 ? 65.769 57.428 -4.757 1.00 28.12 148 LEU A O 1
ATOM 1204 N N . VAL A 1 162 ? 65.888 55.766 -3.235 1.00 23.67 149 VAL A N 1
ATOM 1205 C CA . VAL A 1 162 ? 65.056 56.513 -2.286 1.00 21.79 149 VAL A CA 1
ATOM 1206 C C . VAL A 1 162 ? 65.764 56.781 -0.953 1.00 19.35 149 VAL A C 1
ATOM 1207 O O . VAL A 1 162 ? 65.385 57.695 -0.247 1.00 18.15 149 VAL A O 1
ATOM 1211 N N . PHE A 1 163 ? 66.784 55.987 -0.637 1.00 17.73 150 PHE A N 1
ATOM 1212 C CA . PHE A 1 163 ? 67.516 56.128 0.626 1.00 16.76 150 PHE A CA 1
ATOM 1213 C C . PHE A 1 163 ? 68.976 56.498 0.343 1.00 17.00 150 PHE A C 1
ATOM 1214 O O . PHE A 1 163 ? 69.488 56.214 -0.750 1.00 16.31 150 PHE A O 1
ATOM 1222 N N . CYS A 1 164 ? 69.641 57.109 1.326 1.00 15.99 151 CYS A N 1
ATOM 1223 C CA . CYS A 1 164 ? 71.069 57.451 1.166 1.00 16.91 151 CYS A CA 1
ATOM 1224 C C . CYS A 1 164 ? 71.896 56.233 0.801 1.00 16.01 151 CYS A C 1
ATOM 1225 O O . CYS A 1 164 ? 72.787 56.319 -0.043 1.00 16.95 151 CYS A O 1
ATOM 1228 N N . ARG A 1 165 ? 71.605 55.091 1.418 1.00 16.53 152 ARG A N 1
ATOM 1229 C CA . ARG A 1 165 ? 72.299 53.852 1.070 1.00 16.43 152 ARG A CA 1
ATOM 1230 C C . ARG A 1 165 ? 72.200 53.496 -0.408 1.00 17.52 152 ARG A C 1
ATOM 1231 O O . ARG A 1 165 ? 73.122 52.902 -0.973 1.00 16.96 152 ARG A O 1
ATOM 1239 N N . ASP A 1 166 ? 71.085 53.851 -1.036 1.00 17.38 153 ASP A N 1
ATOM 1240 C CA . ASP A 1 166 ? 70.894 53.547 -2.460 1.00 18.38 153 ASP A CA 1
ATOM 1241 C C . ASP A 1 166 ? 71.817 54.349 -3.366 1.00 18.58 153 ASP A C 1
ATOM 1242 O O . ASP A 1 166 ? 72.262 53.845 -4.407 1.00 20.14 153 ASP A O 1
ATOM 1247 N N . VAL A 1 167 ? 72.077 55.587 -2.976 1.00 18.76 154 VAL A N 1
ATOM 1248 C CA . VAL A 1 167 ? 73.012 56.459 -3.673 1.00 18.80 154 VAL A CA 1
ATOM 1249 C C . VAL A 1 167 ? 74.415 55.830 -3.611 1.00 18.10 154 VAL A C 1
ATOM 1250 O O . VAL A 1 167 ? 75.104 55.766 -4.626 1.00 18.13 154 VAL A O 1
ATOM 1254 N N . VAL A 1 168 ? 74.805 55.373 -2.426 1.00 16.39 155 VAL A N 1
ATOM 1255 C CA . VAL A 1 168 ? 76.121 54.757 -2.198 1.00 17.53 155 VAL A CA 1
ATOM 1256 C C . VAL A 1 168 ? 76.251 53.468 -3.021 1.00 17.92 155 VAL A C 1
ATOM 1257 O O . VAL A 1 168 ? 77.232 53.261 -3.725 1.00 17.44 155 VAL A O 1
ATOM 1261 N N . SER A 1 169 ? 75.233 52.616 -2.987 1.00 18.26 156 SER A N 1
ATOM 1262 C CA . SER A 1 169 ? 75.371 51.339 -3.688 1.00 19.12 156 SER A CA 1
ATOM 1263 C C . SER A 1 169 ? 75.103 51.443 -5.219 1.00 19.62 156 SER A C 1
ATOM 1264 O O . SER A 1 169 ? 75.456 50.522 -5.981 1.00 19.31 156 SER A O 1
ATOM 1267 N N . ALA A 1 170 ? 74.496 52.550 -5.658 1.00 21.16 157 ALA A N 1
ATOM 1268 C CA . ALA A 1 170 ? 74.314 52.820 -7.084 1.00 22.47 157 ALA A CA 1
ATOM 1269 C C . ALA A 1 170 ? 75.690 53.102 -7.699 1.00 24.31 157 ALA A C 1
ATOM 1270 O O . ALA A 1 170 ? 76.037 52.516 -8.720 1.00 23.89 157 ALA A O 1
ATOM 1272 N N . GLY A 1 171 ? 76.452 53.980 -7.043 1.00 24.89 158 GLY A N 1
ATOM 1273 C CA . GLY A 1 171 ? 77.826 54.272 -7.429 1.00 28.00 158 GLY A CA 1
ATOM 1274 C C . GLY A 1 171 ? 77.895 55.433 -8.395 1.00 29.50 158 GLY A C 1
ATOM 1275 O O . GLY A 1 171 ? 76.941 55.691 -9.152 1.00 28.92 158 GLY A O 1
ATOM 1276 N N . GLU A 1 172 ? 79.030 56.133 -8.378 1.00 31.36 159 GLU A N 1
ATOM 1277 C CA . GLU A 1 172 ? 79.132 57.372 -9.161 1.00 33.16 159 GLU A CA 1
ATOM 1278 C C . GLU A 1 172 ? 78.950 57.083 -10.640 1.00 32.68 159 GLU A C 1
ATOM 1279 O O . GLU A 1 172 ? 78.359 57.870 -11.367 1.00 33.63 159 GLU A O 1
ATOM 1285 N N . GLU A 1 173 ? 79.353 55.901 -11.068 1.00 33.24 160 GLU A N 1
ATOM 1286 C CA . GLU A 1 173 ? 79.136 55.520 -12.471 1.00 33.02 160 GLU A CA 1
ATOM 1287 C C . GLU A 1 173 ? 77.661 55.527 -12.898 1.00 33.13 160 GLU A C 1
ATOM 1288 O O . GLU A 1 173 ? 77.296 56.062 -13.955 1.00 33.67 160 GLU A O 1
ATOM 1294 N N . LYS A 1 174 ? 76.802 54.920 -12.079 1.00 32.46 161 LYS A N 1
ATOM 1295 C CA . LYS A 1 174 ? 75.358 54.853 -12.337 1.00 31.16 161 LYS A CA 1
ATOM 1296 C C . LYS A 1 174 ? 74.629 56.212 -12.231 1.00 30.20 161 LYS A C 1
ATOM 1297 O O . LYS A 1 174 ? 73.646 56.484 -12.954 1.00 29.07 161 LYS A O 1
ATOM 1303 N N . LEU A 1 175 ? 75.088 57.045 -11.307 1.00 28.69 162 LEU A N 1
ATOM 1304 C CA . LEU A 1 175 ? 74.525 58.377 -11.124 1.00 28.47 162 LEU A CA 1
ATOM 1305 C C . LEU A 1 175 ? 74.766 59.240 -12.367 1.00 29.14 162 LEU A C 1
ATOM 1306 O O . LEU A 1 175 ? 73.977 60.128 -12.678 1.00 29.14 162 LEU A O 1
ATOM 1311 N N . ARG A 1 176 ? 75.869 58.987 -13.059 1.00 29.78 163 ARG A N 1
ATOM 1312 C CA . ARG A 1 176 ? 76.137 59.690 -14.319 1.00 30.80 163 ARG A CA 1
ATOM 1313 C C . ARG A 1 176 ? 75.148 59.313 -15.427 1.00 31.39 163 ARG A C 1
ATOM 1314 O O . ARG A 1 176 ? 74.629 60.198 -16.109 1.00 31.28 163 ARG A O 1
ATOM 1322 N N . GLU A 1 177 ? 74.859 58.017 -15.586 1.00 31.89 164 GLU A N 1
ATOM 1323 C CA . GLU A 1 177 ? 73.811 57.580 -16.531 1.00 32.43 164 GLU A CA 1
ATOM 1324 C C . GLU A 1 177 ? 72.476 58.274 -16.327 1.00 33.39 164 GLU A C 1
ATOM 1325 O O . GLU A 1 177 ? 71.844 58.737 -17.284 1.00 33.23 164 GLU A O 1
ATOM 1331 N N . ILE A 1 178 ? 72.032 58.370 -15.072 1.00 33.47 165 ILE A N 1
ATOM 1332 C CA . ILE A 1 178 ? 70.707 58.908 -14.834 1.00 34.02 165 ILE A CA 1
ATOM 1333 C C . ILE A 1 178 ? 70.657 60.433 -14.955 1.00 33.87 165 ILE A C 1
ATOM 1334 O O . ILE A 1 178 ? 69.590 61.024 -14.814 1.00 35.08 165 ILE A O 1
ATOM 1339 N N . GLY A 1 179 ? 71.811 61.061 -15.184 1.00 33.06 166 GLY A N 1
ATOM 1340 C CA . GLY A 1 179 ? 71.859 62.475 -15.531 1.00 32.90 166 GLY A CA 1
ATOM 1341 C C . GLY A 1 179 ? 72.744 63.417 -14.735 1.00 32.71 166 GLY A C 1
ATOM 1342 O O . GLY A 1 179 ? 72.836 64.597 -15.065 1.00 33.09 166 GLY A O 1
ATOM 1343 N N . LEU A 1 180 ? 73.386 62.930 -13.675 1.00 32.07 167 LEU A N 1
ATOM 1344 C CA . LEU A 1 180 ? 74.253 63.791 -12.873 1.00 30.99 167 LEU A CA 1
ATOM 1345 C C . LEU A 1 180 ? 75.589 63.994 -13.573 1.00 31.29 167 LEU A C 1
ATOM 1346 O O . LEU A 1 180 ? 76.110 63.068 -14.187 1.00 30.87 167 LEU A O 1
ATOM 1351 N N . SER A 1 181 ? 76.130 65.208 -13.498 1.00 31.49 168 SER A N 1
ATOM 1352 C CA . SER A 1 181 ? 77.518 65.447 -13.867 1.00 31.69 168 SER A CA 1
ATOM 1353 C C . SER A 1 181 ? 78.428 64.602 -12.969 1.00 32.03 168 SER A C 1
ATOM 1354 O O . SER A 1 181 ? 78.021 64.193 -11.874 1.00 31.63 168 SER A O 1
ATOM 1357 N N . ALA A 1 182 ? 79.652 64.339 -13.425 1.00 32.04 169 ALA A N 1
ATOM 1358 C CA . ALA A 1 182 ? 80.650 63.639 -12.611 1.00 31.99 169 ALA A CA 1
ATOM 1359 C C . ALA A 1 182 ? 80.821 64.310 -11.248 1.00 32.33 169 ALA A C 1
ATOM 1360 O O . ALA A 1 182 ? 80.873 63.637 -10.209 1.00 32.32 169 ALA A O 1
ATOM 1362 N N . LYS A 1 183 ? 80.904 65.639 -11.269 1.00 31.81 170 LYS A N 1
ATOM 1363 C CA . LYS A 1 183 ? 81.122 66.431 -10.075 1.00 32.03 170 LYS A CA 1
ATOM 1364 C C . LYS A 1 183 ? 79.935 66.295 -9.127 1.00 31.05 170 LYS A C 1
ATOM 1365 O O . LYS A 1 183 ? 80.109 66.059 -7.935 1.00 31.68 170 LYS A O 1
ATOM 1371 N N . LYS A 1 184 ? 78.731 66.446 -9.660 1.00 30.41 171 LYS A N 1
ATOM 1372 C CA . LYS A 1 184 ? 77.532 66.339 -8.841 1.00 29.56 171 LYS A CA 1
ATOM 1373 C C . LYS A 1 184 ? 77.376 64.934 -8.267 1.00 28.44 171 LYS A C 1
ATOM 1374 O O . LYS A 1 184 ? 76.995 64.784 -7.100 1.00 27.40 171 LYS A O 1
ATOM 1380 N N . ALA A 1 185 ? 77.690 63.919 -9.071 1.00 27.03 172 ALA A N 1
ATOM 1381 C CA . ALA A 1 185 ? 77.662 62.528 -8.596 1.00 26.67 172 ALA A CA 1
ATOM 1382 C C . ALA A 1 185 ? 78.616 62.309 -7.412 1.00 26.62 172 ALA A C 1
ATOM 1383 O O . ALA A 1 185 ? 78.221 61.705 -6.402 1.00 25.61 172 ALA A O 1
ATOM 1385 N N . ARG A 1 186 ? 79.855 62.797 -7.517 1.00 26.42 173 ARG A N 1
ATOM 1386 C CA . ARG A 1 186 ? 80.789 62.715 -6.389 1.00 27.22 173 ARG A CA 1
ATOM 1387 C C . ARG A 1 186 ? 80.258 63.437 -5.144 1.00 27.11 173 ARG A C 1
ATOM 1388 O O . ARG A 1 186 ? 80.402 62.937 -4.023 1.00 26.58 173 ARG A O 1
ATOM 1396 N N . GLU A 1 187 ? 79.663 64.610 -5.340 1.00 26.54 174 GLU A N 1
ATOM 1397 C CA . GLU A 1 187 ? 79.165 65.407 -4.208 1.00 26.95 174 GLU A CA 1
ATOM 1398 C C . GLU A 1 187 ? 78.021 64.676 -3.509 1.00 25.44 174 GLU A C 1
ATOM 1399 O O . GLU A 1 187 ? 78.001 64.586 -2.290 1.00 24.61 174 GLU A O 1
ATOM 1405 N N . VAL A 1 188 ? 77.100 64.121 -4.292 1.00 24.30 175 VAL A N 1
ATOM 1406 C CA . VAL A 1 188 ? 75.929 63.445 -3.725 1.00 24.03 175 VAL A CA 1
ATOM 1407 C C . VAL A 1 188 ? 76.317 62.174 -2.971 1.00 22.76 175 VAL A C 1
ATOM 1408 O O . VAL A 1 188 ? 75.799 61.911 -1.878 1.00 22.19 175 VAL A O 1
ATOM 1412 N N . ILE A 1 189 ? 77.235 61.401 -3.545 1.00 22.07 176 ILE A N 1
ATOM 1413 C CA . ILE A 1 189 ? 77.783 60.233 -2.841 1.00 22.22 176 ILE A CA 1
ATOM 1414 C C . ILE A 1 189 ? 78.467 60.631 -1.530 1.00 22.08 176 ILE A C 1
ATOM 1415 O O . ILE A 1 189 ? 78.221 60.021 -0.500 1.00 20.69 176 ILE A O 1
ATOM 1420 N N . ALA A 1 190 ? 79.302 61.666 -1.561 1.00 21.70 177 ALA A N 1
ATOM 1421 C CA . ALA A 1 190 ? 79.932 62.127 -0.329 1.00 22.38 177 ALA A CA 1
ATOM 1422 C C . ALA A 1 190 ? 78.904 62.600 0.710 1.00 22.38 177 ALA A C 1
ATOM 1423 O O . ALA A 1 190 ? 79.060 62.330 1.902 1.00 22.71 177 ALA A O 1
ATOM 1425 N N . GLU A 1 191 ? 77.845 63.272 0.266 1.00 22.27 178 GLU A N 1
ATOM 1426 C CA . GLU A 1 191 ? 76.822 63.752 1.199 1.00 23.18 178 GLU A CA 1
ATOM 1427 C C . GLU A 1 191 ? 76.106 62.551 1.829 1.00 21.82 178 GLU A C 1
ATOM 1428 O O . GLU A 1 191 ? 75.839 62.530 3.038 1.00 21.24 178 GLU A O 1
ATOM 1434 N N . ALA A 1 192 ? 75.832 61.539 1.007 1.00 19.85 179 ALA A N 1
ATOM 1435 C CA . ALA A 1 192 ? 75.094 60.359 1.496 1.00 18.82 179 ALA A CA 1
ATOM 1436 C C . ALA A 1 192 ? 75.956 59.606 2.500 1.00 19.12 179 ALA A C 1
ATOM 1437 O O . ALA A 1 192 ? 75.474 59.181 3.560 1.00 18.57 179 ALA A O 1
ATOM 1439 N N . LYS A 1 193 ? 77.246 59.455 2.185 1.00 18.66 180 LYS A N 1
ATOM 1440 C CA . LYS A 1 193 ? 78.177 58.791 3.122 1.00 19.43 180 LYS A CA 1
ATOM 1441 C C . LYS A 1 193 ? 78.233 59.528 4.452 1.00 19.28 180 LYS A C 1
ATOM 1442 O O . LYS A 1 193 ? 78.244 58.903 5.509 1.00 19.29 180 LYS A O 1
ATOM 1448 N N . LYS A 1 194 ? 78.248 60.854 4.397 1.00 19.90 181 LYS A N 1
ATOM 1449 C CA . LYS A 1 194 ? 78.302 61.673 5.602 1.00 20.79 181 LYS A CA 1
ATOM 1450 C C . LYS A 1 194 ? 77.057 61.540 6.495 1.00 21.04 181 LYS A C 1
ATOM 1451 O O . LYS A 1 194 ? 77.165 61.482 7.732 1.00 20.11 181 LYS A O 1
ATOM 1457 N N . VAL A 1 195 ? 75.884 61.489 5.869 1.00 20.13 182 VAL A N 1
ATOM 1458 C CA . VAL A 1 195 ? 74.629 61.240 6.605 1.00 20.30 182 VAL A CA 1
ATOM 1459 C C . VAL A 1 195 ? 74.697 59.871 7.298 1.00 18.97 182 VAL A C 1
ATOM 1460 O O . VAL A 1 195 ? 74.442 59.736 8.500 1.00 18.45 182 VAL A O 1
ATOM 1464 N N . ILE A 1 196 ? 75.088 58.856 6.554 1.00 19.12 183 ILE A N 1
ATOM 1465 C CA . ILE A 1 196 ? 75.101 57.494 7.078 1.00 18.98 183 ILE A CA 1
ATOM 1466 C C . ILE A 1 196 ? 76.118 57.323 8.210 1.00 20.70 183 ILE A C 1
ATOM 1467 O O . ILE A 1 196 ? 75.869 56.576 9.171 1.00 20.31 183 ILE A O 1
ATOM 1472 N N . GLY A 1 197 ? 77.246 58.027 8.118 1.00 19.95 184 GLY A N 1
ATOM 1473 C CA . GLY A 1 197 ? 78.281 57.896 9.150 1.00 20.50 184 GLY A CA 1
ATOM 1474 C C . GLY A 1 197 ? 78.157 58.897 10.297 1.00 20.38 184 GLY A C 1
ATOM 1475 O O . GLY A 1 197 ? 78.956 58.850 11.229 1.00 21.89 184 GLY A O 1
ATOM 1476 N N . GLY A 1 198 ? 77.151 59.771 10.244 1.00 19.19 185 GLY A N 1
ATOM 1477 C CA . GLY A 1 198 ? 77.018 60.898 11.172 1.00 20.03 185 GLY A CA 1
ATOM 1478 C C . GLY A 1 198 ? 75.860 60.786 12.171 1.00 19.85 185 GLY A C 1
ATOM 1479 O O . GLY A 1 198 ? 75.454 61.789 12.752 1.00 20.05 185 GLY A O 1
ATOM 1480 N N . SER A 1 199 ? 75.356 59.575 12.367 1.00 19.91 186 SER A N 1
ATOM 1481 C CA . SER A 1 199 ? 74.170 59.352 13.213 1.00 20.86 186 SER A CA 1
ATOM 1482 C C . SER A 1 199 ? 74.467 59.321 14.715 1.00 21.06 186 SER A C 1
ATOM 1483 O O . SER A 1 199 ? 73.510 59.391 15.514 1.00 19.83 186 SER A O 1
#

B-factor: mean 24.58, std 10.36, range [8.65, 133.69]

Radius of gyration: 17.52 Å; Cα contacts (8 Å, |Δi|>4): 315; chains: 1; bounding box: 48×35×35 Å

Nearest PDB structures (foldseek):
  1y88-assembly1_A  TM=1.005E+00  e=1.152E-38  Archaeoglobus fulgidus
  8ibz-assembly1_C  TM=4.018E-01  e=2.219E-03  Bombyx mori
  8ibx-assembly1_C  TM=3.812E-01  e=3.205E-03  Bombyx mori
  8q41-assembly1_B  TM=5.550E-01  e=7.754E-02  Thermoanaerobacter brockii subsp. finnii Ako-1
  8gh6-assembly1_A  TM=3.353E-01  e=4.354E-03  Bombyx mori

Secondary structure (DSSP, 8-state):
-HHHHHHHHHHHHHTTT-EEEEEEEEE-SSSEEEEEEEEEETTEEEEEEE---SSS-EE-HHHHHHHHHHHHHHGGGT-SEEEEE-SSEE-HHHHHHHHHHT-EEE-SS-STTTSHHHHHHTTT--BGGGSS--HHHHHHHHHTT--BHHHHHHH-HHHHHHTT--HHHHHHHHHHHHHHHH--

Sequence (184 aa):
NLYFQGHMVARLLEEHGFETKTNVIVQGNCVEQEIDVVAERDGERYMIECKFHNIPVYTGLKEAMYYTYARRFLDVEKHGFTQPWIFTNTKFSEEAKKYAGCVGIKLTGWSYPEKEGIEVLLESKGLYPITILRIDKEVLDELVRAGLVFCRDVVSAGEEKLREIGLSAKKAREVIAEAKKVIGGS

Foldseek 3Di:
DLLLVLLVVCVLVVVVPWDKDAFDWDQFQDGIDTFGMWIDDPQAIEREHEDEDPDQDADEDVNLVVQVVRCNRHCVVPHRAYEYEYAHYHDPHSVVVCVVSPYHYEYCCPDPCGHVVNSQVVVVWAFLVVDPDDPLLNVLCVVVSNTTLVSLQVCALVNSVVSPDDSVRSVVSNVRSVCSSVVD

CATH classification: 3.40.1350.10 (+1 more: 1.10.150.20)